Protein AF-0000000084696058 (afdb_homodimer)

Solvent-accessible surface area (backbone atoms only — not comparable to full-atom values): 18478 Å² total; per-residue (Å²): 128,66,86,46,70,68,47,50,51,52,54,47,60,76,49,64,51,68,33,53,29,44,41,96,59,44,64,81,73,74,45,84,58,55,33,28,66,48,71,85,41,72,88,39,84,66,53,71,58,41,62,74,41,86,64,47,34,31,19,27,34,34,48,46,50,40,50,51,42,37,53,48,54,49,50,53,54,49,43,46,44,39,70,41,30,94,79,21,70,45,50,60,79,38,74,69,35,45,51,50,50,55,51,46,43,46,34,52,50,51,51,51,51,50,49,50,26,36,88,70,81,47,79,25,27,38,44,33,88,85,49,58,62,79,35,41,48,94,74,51,46,57,6,49,82,62,68,55,51,65,57,69,58,49,40,49,52,31,51,50,27,42,52,53,53,53,57,73,46,99,128,66,87,44,69,68,48,50,49,52,53,48,61,76,49,63,52,69,32,53,30,43,42,97,58,43,63,81,73,72,45,84,56,54,33,29,66,47,71,85,41,72,88,40,83,66,53,71,59,42,63,75,42,85,65,47,34,33,18,27,35,35,48,49,50,39,50,50,41,38,53,49,53,48,50,53,52,49,42,45,44,38,71,44,17,94,82,24,69,46,53,57,81,38,72,68,34,46,51,50,49,55,52,46,42,46,34,53,51,50,50,51,51,52,48,50,26,37,88,70,82,48,78,26,24,38,43,30,90,86,47,56,61,79,35,40,50,94,71,50,46,55,5,50,81,62,67,56,51,65,57,69,58,47,40,50,52,30,51,50,27,43,50,53,53,54,57,72,47,101

Nearest PDB structures (foldseek):
  8glv-assembly1_5V  TM=2.513E-01  e=5.488E+00  Chlamydomonas reinhardtii

Structure (mmCIF, N/CA/C/O backbone):
data_AF-0000000084696058-model_v1
#
loop_
_entity.id
_entity.type
_entity.pdbx_description
1 polymer 'Tat pathway signal sequence protein'
#
loop_
_atom_site.group_PDB
_atom_site.id
_atom_site.type_symbol
_atom_site.label_atom_id
_atom_site.label_alt_id
_atom_site.label_comp_id
_atom_site.label_asym_id
_atom_site.label_entity_id
_atom_site.label_seq_id
_atom_site.pdbx_PDB_ins_code
_atom_site.Cartn_x
_atom_site.Cartn_y
_atom_site.Cartn_z
_atom_site.occupancy
_atom_site.B_iso_or_equiv
_atom_site.auth_seq_id
_atom_site.auth_comp_id
_atom_site.auth_asym_id
_atom_site.auth_atom_id
_atom_site.pdbx_PDB_model_num
ATOM 1 N N . MET A 1 1 ? 11.508 -1.9 13.234 1 77.69 1 MET A N 1
ATOM 2 C CA . MET A 1 1 ? 11.797 -1.131 12.031 1 77.69 1 MET A CA 1
ATOM 3 C C . MET A 1 1 ? 13.297 -1.104 11.75 1 77.69 1 MET A C 1
ATOM 5 O O . MET A 1 1 ? 14.109 -1.354 12.641 1 77.69 1 MET A O 1
ATOM 9 N N . GLY A 1 2 ? 13.562 -0.973 10.5 1 77.88 2 GLY A N 1
ATOM 10 C CA . GLY A 1 2 ? 14.969 -0.853 10.133 1 77.88 2 GLY A CA 1
ATOM 11 C C . GLY A 1 2 ? 15.516 -2.09 9.445 1 77.88 2 GLY A C 1
ATOM 12 O O . GLY A 1 2 ? 14.75 -2.957 9.016 1 77.88 2 GLY A O 1
ATOM 13 N N . PRO A 1 3 ? 16.906 -2.137 9.328 1 83 3 PRO A N 1
ATOM 14 C CA . PRO A 1 3 ? 17.531 -3.166 8.492 1 83 3 PRO A CA 1
ATOM 15 C C . PRO A 1 3 ? 18.031 -4.355 9.312 1 83 3 PRO A C 1
ATOM 17 O O . PRO A 1 3 ? 18.828 -5.156 8.82 1 83 3 PRO A O 1
ATOM 20 N N . SER A 1 4 ? 17.594 -4.492 10.578 1 87.75 4 SER A N 1
ATOM 21 C CA . SER A 1 4 ? 18.125 -5.551 11.422 1 87.75 4 SER A CA 1
ATOM 22 C C . SER A 1 4 ? 17.75 -6.93 10.883 1 87.75 4 SER A C 1
ATOM 24 O O . SER A 1 4 ? 16.797 -7.066 10.125 1 87.75 4 SER A O 1
ATOM 26 N N . HIS A 1 5 ? 18.547 -7.945 11.258 1 90.88 5 HIS A N 1
ATOM 27 C CA . HIS A 1 5 ? 18.297 -9.328 10.883 1 90.88 5 HIS A CA 1
ATOM 28 C C . HIS A 1 5 ? 16.922 -9.781 11.359 1 90.88 5 HIS A C 1
ATOM 30 O O . HIS A 1 5 ? 16.188 -10.445 10.625 1 90.88 5 HIS A O 1
ATOM 36 N N . GLU A 1 6 ? 16.641 -9.406 12.578 1 91.62 6 GLU A N 1
ATOM 37 C CA . GLU A 1 6 ? 15.344 -9.781 13.148 1 91.62 6 GLU A CA 1
ATOM 38 C C . GLU A 1 6 ? 14.195 -9.203 12.336 1 91.62 6 GLU A C 1
ATOM 40 O O . GLU A 1 6 ? 13.227 -9.906 12.031 1 91.62 6 GLU A O 1
ATOM 45 N N . VAL A 1 7 ? 14.289 -7.973 11.984 1 90.38 7 VAL A N 1
ATOM 46 C CA . VAL A 1 7 ? 13.25 -7.312 11.195 1 90.38 7 VAL A CA 1
ATOM 47 C C . VAL A 1 7 ? 13.141 -7.973 9.82 1 90.38 7 VAL A C 1
ATOM 49 O O . VAL A 1 7 ? 12.039 -8.25 9.344 1 90.38 7 VAL A O 1
ATOM 52 N N . ASN A 1 8 ? 14.234 -8.273 9.219 1 92.06 8 ASN A N 1
ATOM 53 C CA . ASN A 1 8 ? 14.25 -8.93 7.914 1 92.06 8 ASN A CA 1
ATOM 54 C C . ASN A 1 8 ? 13.602 -10.312 7.98 1 92.06 8 ASN A C 1
ATOM 56 O O . ASN A 1 8 ? 12.875 -10.711 7.062 1 92.06 8 ASN A O 1
ATOM 60 N N . LYS A 1 9 ? 13.945 -10.984 9.016 1 93 9 LYS A N 1
ATOM 61 C CA . LYS A 1 9 ? 13.344 -12.305 9.203 1 93 9 LYS A CA 1
ATOM 62 C C . LYS A 1 9 ? 11.828 -12.203 9.344 1 93 9 LYS A C 1
ATOM 64 O O . LYS A 1 9 ? 11.094 -13.016 8.781 1 93 9 LYS A O 1
ATOM 69 N N . ASN A 1 10 ? 11.383 -11.227 10.102 1 91.81 10 ASN A N 1
ATOM 70 C CA . ASN A 1 10 ? 9.953 -11.023 10.289 1 91.81 10 ASN A CA 1
ATOM 71 C C . ASN A 1 10 ? 9.258 -10.703 8.969 1 91.81 10 ASN A C 1
ATOM 73 O O . ASN A 1 10 ? 8.188 -11.242 8.672 1 91.81 10 ASN A O 1
ATOM 77 N N . TRP A 1 11 ? 9.812 -9.82 8.164 1 94.38 11 TRP A N 1
ATOM 78 C CA . TRP A 1 11 ? 9.258 -9.484 6.859 1 94.38 11 TRP A CA 1
ATOM 79 C C . TRP A 1 11 ? 9.242 -10.695 5.941 1 94.38 11 TRP A C 1
ATOM 81 O O . TRP A 1 11 ? 8.289 -10.891 5.176 1 94.38 11 TRP A O 1
ATOM 91 N N . ALA A 1 12 ? 10.312 -11.516 5.984 1 92.69 12 ALA A N 1
ATOM 92 C CA . ALA A 1 12 ? 10.367 -12.734 5.184 1 92.69 12 ALA A CA 1
ATOM 93 C C . ALA A 1 12 ? 9.234 -13.688 5.551 1 92.69 12 ALA A C 1
ATOM 95 O O . ALA A 1 12 ? 8.602 -14.281 4.672 1 92.69 12 ALA A O 1
ATOM 96 N N . LYS A 1 13 ? 9.023 -13.781 6.785 1 91.44 13 LYS A N 1
ATOM 97 C CA . LYS A 1 13 ? 7.941 -14.641 7.25 1 91.44 13 LYS A CA 1
ATOM 98 C C . LYS A 1 13 ? 6.586 -14.117 6.781 1 91.44 13 LYS A C 1
ATOM 100 O O . LYS A 1 13 ? 5.734 -14.898 6.336 1 91.44 13 LYS A O 1
ATOM 105 N N . LEU A 1 14 ? 6.328 -12.82 6.867 1 91.31 14 LEU A N 1
ATOM 106 C CA . LEU A 1 14 ? 5.062 -12.188 6.512 1 91.31 14 LEU A CA 1
ATOM 107 C C . LEU A 1 14 ? 4.777 -12.352 5.02 1 91.31 14 LEU A C 1
ATOM 109 O O . LEU A 1 14 ? 3.625 -12.266 4.594 1 91.31 14 LEU A O 1
ATOM 113 N N . THR A 1 15 ? 5.863 -12.531 4.242 1 93.31 15 THR A N 1
ATOM 114 C CA . THR A 1 15 ? 5.672 -12.586 2.797 1 93.31 15 THR A CA 1
ATOM 115 C C . THR A 1 15 ? 6.09 -13.945 2.242 1 93.31 15 THR A C 1
ATOM 117 O O . THR A 1 15 ? 6.504 -14.047 1.087 1 93.31 15 THR A O 1
ATOM 120 N N . GLU A 1 16 ? 6.078 -14.938 3.041 1 90.81 16 GLU A N 1
ATOM 121 C CA . GLU A 1 16 ? 6.57 -16.25 2.652 1 90.81 16 GLU A CA 1
ATOM 122 C C . GLU A 1 16 ? 5.625 -16.922 1.663 1 90.81 16 GLU A C 1
ATOM 124 O O . GLU A 1 16 ? 6.066 -17.672 0.781 1 90.81 16 GLU A O 1
ATOM 129 N N . ALA A 1 17 ? 4.328 -16.703 1.807 1 86.69 17 ALA A N 1
ATOM 130 C CA . ALA A 1 17 ? 3.355 -17.281 0.885 1 86.69 17 ALA A CA 1
ATOM 131 C C . ALA A 1 17 ? 3.344 -16.531 -0.444 1 86.69 17 ALA A C 1
ATOM 133 O O . ALA A 1 17 ? 3.652 -15.336 -0.493 1 86.69 17 ALA A O 1
ATOM 134 N N . SER A 1 18 ? 2.996 -17.312 -1.469 1 87.38 18 SER A N 1
ATOM 135 C CA . SER A 1 18 ? 2.797 -16.672 -2.764 1 87.38 18 SER A CA 1
ATOM 136 C C . SER A 1 18 ? 1.595 -15.727 -2.736 1 87.38 18 SER A C 1
ATOM 138 O O . SER A 1 18 ? 0.723 -15.852 -1.874 1 87.38 18 SER A O 1
ATOM 140 N N . ASP A 1 19 ? 1.641 -14.758 -3.611 1 88.31 19 ASP A N 1
ATOM 141 C CA . ASP A 1 19 ? 0.51 -13.836 -3.676 1 88.31 19 ASP A CA 1
ATOM 142 C C . ASP A 1 19 ? -0.568 -14.359 -4.625 1 88.31 19 ASP A C 1
ATOM 144 O O . ASP A 1 19 ? -1.561 -13.672 -4.879 1 88.31 19 ASP A O 1
ATOM 148 N N . SER A 1 20 ? -0.322 -15.594 -5.191 1 87.31 20 SER A N 1
ATOM 149 C CA . SER A 1 20 ? -1.316 -16.234 -6.047 1 87.31 20 SER A CA 1
ATOM 150 C C . SER A 1 20 ? -1.963 -17.422 -5.352 1 87.31 20 SER A C 1
ATOM 152 O O . SER A 1 20 ? -1.305 -18.141 -4.59 1 87.31 20 SER A O 1
ATOM 154 N N . ILE A 1 21 ? -3.234 -17.609 -5.676 1 87.69 21 ILE A N 1
ATOM 155 C CA . ILE A 1 21 ? -3.99 -18.688 -5.055 1 87.69 21 ILE A CA 1
ATOM 156 C C . ILE A 1 21 ? -4.766 -19.469 -6.121 1 87.69 21 ILE A C 1
ATOM 158 O O . ILE A 1 21 ? -5.289 -18.875 -7.066 1 87.69 21 ILE A O 1
ATOM 162 N N . TYR A 1 22 ? -4.824 -20.766 -5.977 1 90.5 22 TYR A N 1
ATOM 163 C CA . TYR A 1 22 ? -5.617 -21.641 -6.836 1 90.5 22 TYR A CA 1
ATOM 164 C C . TYR A 1 22 ? -7.051 -21.734 -6.332 1 90.5 22 TYR A C 1
ATOM 166 O O . TYR A 1 22 ? -7.285 -21.984 -5.148 1 90.5 22 TYR A O 1
ATOM 174 N N . LEU A 1 23 ? -7.961 -21.469 -7.152 1 89.81 23 LEU A N 1
ATOM 175 C CA . LEU A 1 23 ? -9.375 -21.641 -6.863 1 89.81 23 LEU A CA 1
ATOM 176 C C . LEU A 1 23 ? -9.984 -22.703 -7.785 1 89.81 23 LEU A C 1
ATOM 178 O O . LEU A 1 23 ? -10.188 -22.453 -8.977 1 89.81 23 LEU A O 1
ATOM 182 N N . PRO A 1 24 ? -10.281 -23.859 -7.199 1 89.25 24 PRO A N 1
ATOM 183 C CA . PRO A 1 24 ? -10.82 -24.922 -8.039 1 89.25 24 PRO A CA 1
ATOM 184 C C . PRO A 1 24 ? -12.164 -24.547 -8.672 1 89.25 24 PRO A C 1
ATOM 186 O O . PRO A 1 24 ? -12.477 -25 -9.773 1 89.25 24 PRO A O 1
ATOM 189 N N . ASP A 1 25 ? -12.938 -23.734 -7.969 1 88 25 ASP A N 1
ATOM 190 C CA . ASP A 1 25 ? -14.234 -23.281 -8.453 1 88 25 ASP A CA 1
ATOM 191 C C . ASP A 1 25 ? -14.391 -21.766 -8.258 1 88 25 ASP A C 1
ATOM 193 O O . ASP A 1 25 ? -15.039 -21.328 -7.309 1 88 25 ASP A O 1
ATOM 197 N N . PRO A 1 26 ? -13.852 -21.016 -9.25 1 86.88 26 PRO A N 1
ATOM 198 C CA . PRO A 1 26 ? -13.891 -19.547 -9.125 1 86.88 26 PRO A CA 1
ATOM 199 C C . PRO A 1 26 ? -15.312 -19 -9.07 1 86.88 26 PRO A C 1
ATOM 201 O O . PRO A 1 26 ? -15.531 -17.922 -8.516 1 86.88 26 PRO A O 1
ATOM 204 N N . SER A 1 27 ? -16.281 -19.656 -9.609 1 84.25 27 SER A N 1
ATOM 205 C CA . SER A 1 27 ? -17.656 -19.172 -9.625 1 84.25 27 SER A CA 1
ATOM 206 C C . SER A 1 27 ? -18.219 -19.031 -8.211 1 84.25 27 SER A C 1
ATOM 208 O O . SER A 1 27 ? -19.094 -18.219 -7.969 1 84.25 27 SER A O 1
ATOM 210 N N . ARG A 1 28 ? -17.656 -19.797 -7.316 1 81.06 28 ARG A N 1
ATOM 211 C CA . ARG A 1 28 ? -18.094 -19.719 -5.926 1 81.06 28 ARG A CA 1
ATOM 212 C C . ARG A 1 28 ? -17.766 -18.359 -5.332 1 81.06 28 ARG A C 1
ATOM 214 O O . ARG A 1 28 ? -18.344 -17.969 -4.312 1 81.06 28 ARG A O 1
ATOM 221 N N . TYR A 1 29 ? -16.859 -17.688 -5.922 1 79.5 29 TYR A N 1
ATOM 222 C CA . TYR A 1 29 ? -16.438 -16.375 -5.457 1 79.5 29 TYR A CA 1
ATOM 223 C C . TYR A 1 29 ? -16.906 -15.281 -6.422 1 79.5 29 TYR A C 1
ATOM 225 O O . TYR A 1 29 ? -16.375 -14.172 -6.41 1 79.5 29 TYR A O 1
ATOM 233 N N . ASP A 1 30 ? -17.75 -15.625 -7.387 1 80.81 30 ASP A N 1
ATOM 234 C CA . ASP A 1 30 ? -18.344 -14.711 -8.359 1 80.81 30 ASP A CA 1
ATOM 235 C C . ASP A 1 30 ? -17.281 -14.164 -9.312 1 80.81 30 ASP A C 1
ATOM 237 O O . ASP A 1 30 ? -17.344 -13 -9.711 1 80.81 30 ASP A O 1
ATOM 241 N N . LEU A 1 31 ? -16.234 -15.047 -9.484 1 81.69 31 LEU A N 1
ATOM 242 C CA . LEU A 1 31 ? -15.203 -14.688 -10.445 1 81.69 31 LEU A CA 1
ATOM 243 C C . LEU A 1 31 ? -15.539 -15.227 -11.836 1 81.69 31 LEU A C 1
ATOM 245 O O . LEU A 1 31 ? -15.602 -16.438 -12.039 1 81.69 31 LEU A O 1
ATOM 249 N N . ARG A 1 32 ? -15.875 -14.344 -12.789 1 81.5 32 ARG A N 1
ATOM 250 C CA . ARG A 1 32 ? -16.328 -14.727 -14.117 1 81.5 32 ARG A CA 1
ATOM 251 C C . ARG A 1 32 ? -15.203 -14.555 -15.141 1 81.5 32 ARG A C 1
ATOM 253 O O . ARG A 1 32 ? -15.188 -15.227 -16.172 1 81.5 32 ARG A O 1
ATOM 260 N N . ASP A 1 33 ? -14.234 -13.641 -14.734 1 80.5 33 ASP A N 1
ATOM 261 C CA . ASP A 1 33 ? -13.109 -13.422 -15.633 1 80.5 33 ASP A CA 1
ATOM 262 C C . ASP A 1 33 ? -12.008 -14.453 -15.414 1 80.5 33 ASP A C 1
ATOM 264 O O . ASP A 1 33 ? -11.922 -15.047 -14.336 1 80.5 33 ASP A O 1
ATOM 268 N N . PRO A 1 34 ? -11.273 -14.664 -16.422 1 80.31 34 PRO A N 1
ATOM 269 C CA . PRO A 1 34 ? -10.203 -15.664 -16.297 1 80.31 34 PRO A CA 1
ATOM 270 C C . PRO A 1 34 ? -9.164 -15.273 -15.242 1 80.31 34 PRO A C 1
ATOM 272 O O . PRO A 1 34 ? -8.891 -14.086 -15.055 1 80.31 34 PRO A O 1
ATOM 275 N N . GLY A 1 35 ? -8.742 -16.328 -14.586 1 86.19 35 GLY A N 1
ATOM 276 C CA . GLY A 1 35 ? -7.609 -16.109 -13.703 1 86.19 35 GLY A CA 1
ATOM 277 C C . GLY A 1 35 ? -6.293 -15.992 -14.445 1 86.19 35 GLY A C 1
ATOM 278 O O . GLY A 1 35 ? -6.273 -15.727 -15.648 1 86.19 35 GLY A O 1
ATOM 279 N N . ILE A 1 36 ? -5.285 -16.078 -13.703 1 83.44 36 ILE A N 1
ATOM 280 C CA . ILE A 1 36 ? -3.947 -16.016 -14.281 1 83.44 36 ILE A CA 1
ATOM 281 C C . ILE A 1 36 ? -3.367 -17.422 -14.422 1 83.44 36 ILE A C 1
ATOM 283 O O . ILE A 1 36 ? -3.855 -18.359 -13.789 1 83.44 36 ILE A O 1
ATOM 287 N N . HIS A 1 37 ? -2.389 -17.422 -15.297 1 84.38 37 HIS A N 1
ATOM 288 C CA . HIS A 1 37 ? -1.656 -18.672 -15.461 1 84.38 37 HIS A CA 1
ATOM 289 C C . HIS A 1 37 ? -0.902 -19.031 -14.188 1 84.38 37 HIS A C 1
ATOM 291 O O . HIS A 1 37 ? -0.384 -18.156 -13.492 1 84.38 37 HIS A O 1
ATOM 297 N N . ALA A 1 38 ? -0.893 -20.375 -13.906 1 84.56 38 ALA A N 1
ATOM 298 C CA . ALA A 1 38 ? -0.124 -20.828 -12.75 1 84.56 38 ALA A CA 1
ATOM 299 C C . ALA A 1 38 ? 1.264 -20.188 -12.734 1 84.56 38 ALA A C 1
ATOM 301 O O . ALA A 1 38 ? 2.045 -20.375 -13.672 1 84.56 38 ALA A O 1
ATOM 302 N N . PRO A 1 39 ? 1.557 -19.516 -11.602 1 80.31 39 PRO A N 1
ATOM 303 C CA . PRO A 1 39 ? 2.742 -18.656 -11.633 1 80.31 39 PRO A CA 1
ATOM 304 C C . PRO A 1 39 ? 4.047 -19.438 -11.617 1 80.31 39 PRO A C 1
ATOM 306 O O . PRO A 1 39 ? 5.086 -18.938 -12.055 1 80.31 39 PRO A O 1
ATOM 309 N N . PHE A 1 40 ? 3.977 -20.594 -11.172 1 80.12 40 PHE A N 1
ATOM 310 C CA . PHE A 1 40 ? 5.215 -21.359 -11.078 1 80.12 40 PHE A CA 1
ATOM 311 C C . PHE A 1 40 ? 5.586 -21.953 -12.43 1 80.12 40 PHE A C 1
ATOM 313 O O . PHE A 1 40 ? 6.633 -22.594 -12.562 1 80.12 40 PHE A O 1
ATOM 320 N N . PHE A 1 41 ? 4.801 -21.688 -13.422 1 80.69 41 PHE A N 1
ATOM 321 C CA . PHE A 1 41 ? 5.129 -22.156 -14.766 1 80.69 41 PHE A CA 1
ATOM 322 C C . PHE A 1 41 ? 5.457 -20.984 -15.68 1 80.69 41 PHE A C 1
ATOM 324 O O . PHE A 1 41 ? 5.355 -21.094 -16.906 1 80.69 41 PHE A O 1
ATOM 331 N N . ILE A 1 42 ? 5.832 -19.906 -15.102 1 72.94 42 ILE A N 1
ATOM 332 C CA . ILE A 1 42 ? 6.16 -18.719 -15.875 1 72.94 42 ILE A CA 1
ATOM 333 C C . ILE A 1 42 ? 7.488 -18.922 -16.594 1 72.94 42 ILE A C 1
ATOM 335 O O . ILE A 1 42 ? 7.625 -18.562 -17.766 1 72.94 42 ILE A O 1
ATOM 339 N N . PHE A 1 43 ? 8.398 -19.594 -15.953 1 73.19 43 PHE A N 1
ATOM 340 C CA . PHE A 1 43 ? 9.727 -19.719 -16.531 1 73.19 43 PHE A CA 1
ATOM 341 C C . PHE A 1 43 ? 9.945 -21.141 -17.047 1 73.19 43 PHE A C 1
ATOM 343 O O . PHE A 1 43 ? 10.891 -21.391 -17.797 1 73.19 43 PHE A O 1
ATOM 350 N N . ASN A 1 44 ? 9.125 -22.062 -16.625 1 81.94 44 ASN A N 1
ATOM 351 C CA . ASN A 1 44 ? 9.242 -23.453 -17.031 1 81.94 44 ASN A CA 1
ATOM 352 C C . ASN A 1 44 ? 7.934 -23.984 -17.609 1 81.94 44 ASN A C 1
ATOM 354 O O . ASN A 1 44 ? 6.859 -23.734 -17.062 1 81.94 44 ASN A O 1
ATOM 358 N N . GLU A 1 45 ? 8.141 -24.672 -18.688 1 86.75 45 GLU A N 1
ATOM 359 C CA . GLU A 1 45 ? 6.953 -25.297 -19.281 1 86.75 45 GLU A CA 1
ATOM 360 C C . GLU A 1 45 ? 6.273 -26.234 -18.297 1 86.75 45 GLU A C 1
ATOM 362 O O . GLU A 1 45 ? 6.938 -27.016 -17.625 1 86.75 45 GLU A O 1
ATOM 367 N N . PRO A 1 46 ? 4.988 -26.125 -18.219 1 88.25 46 PRO A N 1
ATOM 368 C CA . PRO A 1 46 ? 4.281 -27.062 -17.344 1 88.25 46 PRO A CA 1
ATOM 369 C C . PRO A 1 46 ? 4.406 -28.516 -17.828 1 88.25 46 PRO A C 1
ATOM 371 O O . PRO A 1 46 ? 4.566 -28.766 -19.016 1 88.25 46 PRO A O 1
ATOM 374 N N . PRO A 1 47 ? 4.402 -29.453 -16.875 1 89.5 47 PRO A N 1
ATOM 375 C CA . PRO A 1 47 ? 4.328 -30.859 -17.266 1 89.5 47 PRO A CA 1
ATOM 376 C C . PRO A 1 47 ? 3.096 -31.172 -18.109 1 89.5 47 PRO A C 1
ATOM 378 O O . PRO A 1 47 ? 2.066 -30.5 -17.969 1 89.5 47 PRO A O 1
ATOM 381 N N . PRO A 1 48 ? 3.309 -32.188 -18.984 1 91.06 48 PRO A N 1
ATOM 382 C CA . PRO A 1 48 ? 2.195 -32.531 -19.859 1 91.06 48 PRO A CA 1
ATOM 383 C C . PRO A 1 48 ? 0.901 -32.812 -19.094 1 91.06 48 PRO A C 1
ATOM 385 O O . PRO A 1 48 ? -0.178 -32.406 -19.547 1 91.06 48 PRO A O 1
ATOM 388 N N . ALA A 1 49 ? 0.981 -33.344 -17.969 1 91.5 49 ALA A N 1
ATOM 389 C CA . ALA A 1 49 ? -0.198 -33.688 -17.156 1 91.5 49 ALA A CA 1
ATOM 390 C C . ALA A 1 49 ? -0.914 -32.406 -16.719 1 91.5 49 ALA A C 1
ATOM 392 O O . ALA A 1 49 ? -2.146 -32.344 -16.672 1 91.5 49 ALA A O 1
ATOM 393 N N . ALA A 1 50 ? -0.183 -31.375 -16.391 1 89.62 50 ALA A N 1
ATOM 394 C CA . ALA A 1 50 ? -0.758 -30.109 -15.961 1 89.62 50 ALA A CA 1
ATOM 395 C C . ALA A 1 50 ? -1.353 -29.359 -17.141 1 89.62 50 ALA A C 1
ATOM 397 O O . ALA A 1 50 ? -2.426 -28.75 -17.031 1 89.62 50 ALA A O 1
ATOM 398 N N . LYS A 1 51 ? -0.658 -29.469 -18.203 1 88.81 51 LYS A N 1
ATOM 399 C CA . LYS A 1 51 ? -1.082 -28.766 -19.406 1 88.81 51 LYS A CA 1
ATOM 400 C C . LYS A 1 51 ? -2.4 -29.328 -19.938 1 88.81 51 LYS A C 1
ATOM 402 O O . LYS A 1 51 ? -3.189 -28.609 -20.547 1 88.81 51 LYS A O 1
ATOM 407 N N . ALA A 1 52 ? -2.574 -30.5 -19.688 1 89.94 52 ALA A N 1
ATOM 408 C CA . ALA A 1 52 ? -3.744 -31.188 -20.219 1 89.94 52 ALA A CA 1
ATOM 409 C C . ALA A 1 52 ? -5.008 -30.797 -19.453 1 89.94 52 ALA A C 1
ATOM 411 O O . ALA A 1 52 ? -6.125 -31.047 -19.938 1 89.94 52 ALA A O 1
ATOM 412 N N . LEU A 1 53 ? -4.754 -30.109 -18.359 1 87.88 53 LEU A N 1
ATOM 413 C CA . LEU A 1 53 ? -5.898 -29.766 -17.531 1 87.88 53 LEU A CA 1
ATOM 414 C C . LEU A 1 53 ? -6.328 -28.312 -17.797 1 87.88 53 LEU A C 1
ATOM 416 O O . LEU A 1 53 ? -5.496 -27.469 -18.094 1 87.88 53 LEU A O 1
ATOM 420 N N . ASP A 1 54 ? -7.59 -28 -17.625 1 85.88 54 ASP A N 1
ATOM 421 C CA . ASP A 1 54 ? -8.164 -26.672 -17.891 1 85.88 54 ASP A CA 1
ATOM 422 C C . ASP A 1 54 ? -7.984 -25.75 -16.703 1 85.88 54 ASP A C 1
ATOM 424 O O . ASP A 1 54 ? -8.203 -24.547 -16.797 1 85.88 54 ASP A O 1
ATOM 428 N N . ASN A 1 55 ? -7.445 -26.297 -15.594 1 89.12 55 ASN A N 1
ATOM 429 C CA . ASN A 1 55 ? -7.441 -25.531 -14.344 1 89.12 55 ASN A CA 1
ATOM 430 C C . ASN A 1 55 ? -6.121 -24.797 -14.141 1 89.12 55 ASN A C 1
ATOM 432 O O . ASN A 1 55 ? -5.906 -24.188 -13.094 1 89.12 55 ASN A O 1
ATOM 436 N N . ILE A 1 56 ? -5.195 -24.844 -15.195 1 89.06 56 ILE A N 1
ATOM 437 C CA . ILE A 1 56 ? -3.881 -24.219 -15.094 1 89.06 56 ILE A CA 1
ATOM 438 C C . ILE A 1 56 ? -4.039 -22.688 -15.031 1 89.06 56 ILE A C 1
ATOM 440 O O . ILE A 1 56 ? -3.131 -21.984 -14.578 1 89.06 56 ILE A O 1
ATOM 444 N N . ASN A 1 57 ? -5.234 -22.141 -15.406 1 86.88 57 ASN A N 1
ATOM 445 C CA . ASN A 1 57 ? -5.5 -20.703 -15.398 1 86.88 57 ASN A CA 1
ATOM 446 C C . ASN A 1 57 ? -6.41 -20.312 -14.242 1 86.88 57 ASN A C 1
ATOM 448 O O . ASN A 1 57 ? -6.883 -19.172 -14.18 1 86.88 57 ASN A O 1
ATOM 452 N N . ASN A 1 58 ? -6.617 -21.234 -13.266 1 89.88 58 ASN A N 1
ATOM 453 C CA . ASN A 1 58 ? -7.504 -20.969 -12.148 1 89.88 58 ASN A CA 1
ATOM 454 C C . ASN A 1 58 ? -6.746 -20.391 -10.953 1 89.88 58 ASN A C 1
ATOM 456 O O . ASN A 1 58 ? -7.027 -20.734 -9.805 1 89.88 58 ASN A O 1
ATOM 460 N N . PHE A 1 59 ? -5.758 -19.641 -11.32 1 88.69 59 PHE A N 1
ATOM 461 C CA . PHE A 1 59 ? -5.035 -18.906 -10.297 1 88.69 59 PHE A CA 1
ATOM 462 C C . PHE A 1 59 ? -5.469 -17.438 -10.266 1 88.69 59 PHE A C 1
ATOM 464 O O . PHE A 1 59 ? -5.793 -16.859 -11.312 1 88.69 59 PHE A O 1
ATOM 471 N N . PHE A 1 60 ? -5.465 -16.906 -9.094 1 86.69 60 PHE A N 1
ATOM 472 C CA . PHE A 1 60 ? -5.848 -15.523 -8.852 1 86.69 60 PHE A CA 1
ATOM 473 C C . PHE A 1 60 ? -4.883 -14.859 -7.875 1 86.69 60 PHE A C 1
ATOM 475 O O . PHE A 1 60 ? -4.285 -15.531 -7.031 1 86.69 60 PHE A O 1
ATOM 482 N N . VAL A 1 61 ? -4.766 -13.594 -8.062 1 87.69 61 VAL A N 1
ATOM 483 C CA . VAL A 1 61 ? -3.891 -12.844 -7.168 1 87.69 61 VAL A CA 1
ATOM 484 C C . VAL A 1 61 ? -4.676 -12.391 -5.941 1 87.69 61 VAL A C 1
ATOM 486 O O . VAL A 1 61 ? -5.793 -11.883 -6.062 1 87.69 61 VAL A O 1
ATOM 489 N N . LEU A 1 62 ? -4.145 -12.711 -4.801 1 86.25 62 LEU A N 1
ATOM 490 C CA . LEU A 1 62 ? -4.676 -12.125 -3.574 1 86.25 62 LEU A CA 1
ATOM 491 C C . LEU A 1 62 ? -4.078 -10.75 -3.326 1 86.25 62 LEU A C 1
ATOM 493 O O . LEU A 1 62 ? -2.883 -10.625 -3.055 1 86.25 62 LEU A O 1
ATOM 497 N N . ASN A 1 63 ? -4.91 -9.758 -3.299 1 86.31 63 ASN A N 1
ATOM 498 C CA . ASN A 1 63 ? -4.426 -8.375 -3.328 1 86.31 63 ASN A CA 1
ATOM 499 C C . ASN A 1 63 ? -3.588 -8.055 -2.096 1 86.31 63 ASN A C 1
ATOM 501 O O . ASN A 1 63 ? -2.547 -7.402 -2.203 1 86.31 63 ASN A O 1
ATOM 505 N N . ASN A 1 64 ? -3.953 -8.516 -0.897 1 86.88 64 ASN A N 1
ATOM 506 C CA . ASN A 1 64 ? -3.217 -8.172 0.314 1 86.88 64 ASN A CA 1
ATOM 507 C C . ASN A 1 64 ? -1.834 -8.82 0.333 1 86.88 64 ASN A C 1
ATOM 509 O O . ASN A 1 64 ? -0.855 -8.188 0.74 1 86.88 64 ASN A O 1
ATOM 513 N N . LEU A 1 65 ? -1.806 -10.062 -0.11 1 89.19 65 LEU A N 1
ATOM 514 C CA . LEU A 1 65 ? -0.509 -10.727 -0.191 1 89.19 65 LEU A CA 1
ATOM 515 C C . LEU A 1 65 ? 0.39 -10.039 -1.213 1 89.19 65 LEU A C 1
ATOM 517 O O . LEU A 1 65 ? 1.586 -9.859 -0.97 1 89.19 65 LEU A O 1
ATOM 521 N N . HIS A 1 66 ? -0.19 -9.672 -2.307 1 91.62 66 HIS A N 1
ATOM 522 C CA . HIS A 1 66 ? 0.568 -9.008 -3.359 1 91.62 66 HIS A CA 1
ATOM 523 C C . HIS A 1 66 ? 1.055 -7.633 -2.902 1 91.62 66 HIS A C 1
ATOM 525 O O . HIS A 1 66 ? 2.219 -7.281 -3.109 1 91.62 66 HIS A O 1
ATOM 531 N N . GLN A 1 67 ? 0.156 -6.883 -2.307 1 92.5 67 GLN A N 1
ATOM 532 C CA . GLN A 1 67 ? 0.53 -5.57 -1.794 1 92.5 67 GLN A CA 1
ATOM 533 C C . GLN A 1 67 ? 1.688 -5.672 -0.805 1 92.5 67 GLN A C 1
ATOM 535 O O . GLN A 1 67 ? 2.646 -4.902 -0.878 1 92.5 67 GLN A O 1
ATOM 540 N N . LEU A 1 68 ? 1.599 -6.602 0.114 1 94.25 68 LEU A N 1
ATOM 541 C CA . LEU A 1 68 ? 2.66 -6.75 1.104 1 94.25 68 LEU A CA 1
ATOM 542 C C . LEU A 1 68 ? 3.961 -7.199 0.443 1 94.25 68 LEU A C 1
ATOM 544 O O . LEU A 1 68 ? 5.047 -6.77 0.844 1 94.25 68 LEU A O 1
ATOM 548 N N . HIS A 1 69 ? 3.873 -8.078 -0.516 1 94.5 69 HIS A N 1
ATOM 549 C CA . HIS A 1 69 ? 5.035 -8.453 -1.315 1 94.5 69 HIS A CA 1
ATOM 550 C C . HIS A 1 69 ? 5.707 -7.219 -1.914 1 94.5 69 HIS A C 1
ATOM 552 O O . HIS A 1 69 ? 6.926 -7.059 -1.81 1 94.5 69 HIS A O 1
ATOM 558 N N . CYS A 1 70 ? 4.91 -6.383 -2.516 1 96.31 70 CYS A N 1
ATOM 559 C CA . CYS A 1 70 ? 5.449 -5.176 -3.131 1 96.31 70 CYS A CA 1
ATOM 560 C C . CYS A 1 70 ? 6.172 -4.316 -2.104 1 96.31 70 CYS A C 1
ATOM 562 O O . CYS A 1 70 ? 7.293 -3.867 -2.342 1 96.31 70 CYS A O 1
ATOM 564 N N . VAL A 1 71 ? 5.555 -4.059 -0.969 1 97.25 71 VAL A N 1
ATOM 565 C CA . VAL A 1 71 ? 6.148 -3.221 0.068 1 97.25 71 VAL A CA 1
ATOM 566 C C . VAL A 1 71 ? 7.465 -3.834 0.538 1 97.25 71 VAL A C 1
ATOM 568 O O . VAL A 1 71 ? 8.469 -3.127 0.693 1 97.25 71 VAL A O 1
ATOM 571 N N . ASN A 1 72 ? 7.484 -5.082 0.715 1 97.12 72 ASN A N 1
ATOM 572 C CA . ASN A 1 72 ? 8.695 -5.75 1.173 1 97.12 72 ASN A CA 1
ATOM 573 C C . ASN A 1 72 ? 9.812 -5.656 0.136 1 97.12 72 ASN A C 1
ATOM 575 O O . ASN A 1 72 ? 10.977 -5.449 0.487 1 97.12 72 ASN A O 1
ATOM 579 N N . MET A 1 73 ? 9.477 -5.84 -1.122 1 96.69 73 MET A N 1
ATOM 580 C CA . MET A 1 73 ? 10.492 -5.773 -2.168 1 96.69 73 MET A CA 1
ATOM 581 C C . MET A 1 73 ? 11.078 -4.367 -2.268 1 96.69 73 MET A C 1
ATOM 583 O O . MET A 1 73 ? 12.289 -4.207 -2.441 1 96.69 73 MET A O 1
ATOM 587 N N . ILE A 1 74 ? 10.242 -3.414 -2.133 1 96.88 74 ILE A N 1
ATOM 588 C CA . ILE A 1 74 ? 10.719 -2.035 -2.148 1 96.88 74 ILE A CA 1
ATOM 589 C C . ILE A 1 74 ? 11.625 -1.79 -0.944 1 96.88 74 ILE A C 1
ATOM 591 O O . ILE A 1 74 ? 12.719 -1.23 -1.083 1 96.88 74 ILE A O 1
ATOM 595 N N . ARG A 1 75 ? 11.156 -2.225 0.233 1 95.94 75 ARG A N 1
ATOM 596 C CA . ARG A 1 75 ? 11.93 -2.09 1.463 1 95.94 75 ARG A CA 1
ATOM 597 C C . ARG A 1 75 ? 13.297 -2.752 1.326 1 95.94 75 ARG A C 1
ATOM 599 O O . ARG A 1 75 ? 14.312 -2.166 1.697 1 95.94 75 ARG A O 1
ATOM 606 N N . LYS A 1 76 ? 13.32 -3.951 0.838 1 93.62 76 LYS A N 1
ATOM 607 C CA . LYS A 1 76 ? 14.57 -4.695 0.683 1 93.62 76 LYS A CA 1
ATOM 608 C C . LYS A 1 76 ? 15.547 -3.949 -0.223 1 93.62 76 LYS A C 1
ATOM 610 O O . LYS A 1 76 ? 16.719 -3.805 0.111 1 93.62 76 LYS A O 1
ATOM 615 N N . ARG A 1 77 ? 15.031 -3.518 -1.373 1 90.19 77 ARG A N 1
ATOM 616 C CA . ARG A 1 77 ? 15.906 -2.818 -2.307 1 90.19 77 ARG A CA 1
ATOM 617 C C . ARG A 1 77 ? 16.391 -1.499 -1.715 1 90.19 77 ARG A C 1
ATOM 619 O O . ARG A 1 77 ? 17.562 -1.142 -1.862 1 90.19 77 ARG A O 1
ATOM 626 N N . TYR A 1 78 ? 15.523 -0.778 -1.092 1 89.75 78 TYR A N 1
ATOM 627 C CA . TYR A 1 78 ? 15.906 0.46 -0.422 1 89.75 78 TYR A CA 1
ATOM 628 C C . TYR A 1 78 ? 17 0.209 0.602 1 89.75 78 TYR A C 1
ATOM 630 O O . TYR A 1 78 ? 18 0.936 0.643 1 89.75 78 TYR A O 1
ATOM 638 N N . ASN A 1 79 ? 16.812 -0.809 1.416 1 87.38 79 ASN A N 1
ATOM 639 C CA . ASN A 1 79 ? 17.797 -1.138 2.436 1 87.38 79 ASN A CA 1
ATOM 640 C C . ASN A 1 79 ? 19.156 -1.476 1.815 1 87.38 79 ASN A C 1
ATOM 642 O O . ASN A 1 79 ? 20.203 -1.109 2.355 1 87.38 79 ASN A O 1
ATOM 646 N N . MET A 1 80 ? 19.094 -2.168 0.712 1 85.19 80 MET A N 1
ATOM 647 C CA . MET A 1 80 ? 20.328 -2.49 0.006 1 85.19 80 MET A CA 1
ATOM 648 C C . MET A 1 80 ? 21.047 -1.222 -0.441 1 85.19 80 MET A C 1
ATOM 650 O O . MET A 1 80 ? 22.281 -1.15 -0.396 1 85.19 80 MET A O 1
ATOM 654 N N . LEU A 1 81 ? 20.297 -0.26 -0.843 1 82.75 81 LEU A N 1
ATOM 655 C CA . LEU A 1 81 ? 20.859 0.974 -1.375 1 82.75 81 LEU A CA 1
ATOM 656 C C . LEU A 1 81 ? 21.359 1.872 -0.249 1 82.75 81 LEU A C 1
ATOM 658 O O . LEU A 1 81 ? 22.359 2.588 -0.413 1 82.75 81 LEU A O 1
ATOM 662 N N . VAL A 1 82 ? 20.781 1.737 0.878 1 82.69 82 VAL A N 1
ATOM 663 C CA . VAL A 1 82 ? 21.031 2.695 1.95 1 82.69 82 VAL A CA 1
ATOM 664 C C . VAL A 1 82 ? 22.031 2.105 2.943 1 82.69 82 VAL A C 1
ATOM 666 O O . VAL A 1 82 ? 22.891 2.82 3.467 1 82.69 82 VAL A O 1
ATOM 669 N N . TYR A 1 83 ? 21.938 0.849 3.25 1 78.94 83 TYR A N 1
ATOM 670 C CA . TYR A 1 83 ? 22.703 0.288 4.363 1 78.94 83 TYR A CA 1
ATOM 671 C C . TYR A 1 83 ? 23.844 -0.589 3.857 1 78.94 83 TYR A C 1
ATOM 673 O O . TYR A 1 83 ? 24.734 -0.957 4.621 1 78.94 83 TYR A O 1
ATOM 681 N N . LYS A 1 84 ? 23.828 -1.111 2.764 1 69.44 84 LYS A N 1
ATOM 682 C CA . LYS A 1 84 ? 24.906 -1.952 2.273 1 69.44 84 LYS A CA 1
ATOM 683 C C . LYS A 1 84 ? 25.781 -1.195 1.273 1 69.44 84 LYS A C 1
ATOM 685 O O . LYS A 1 84 ? 25.625 -1.358 0.061 1 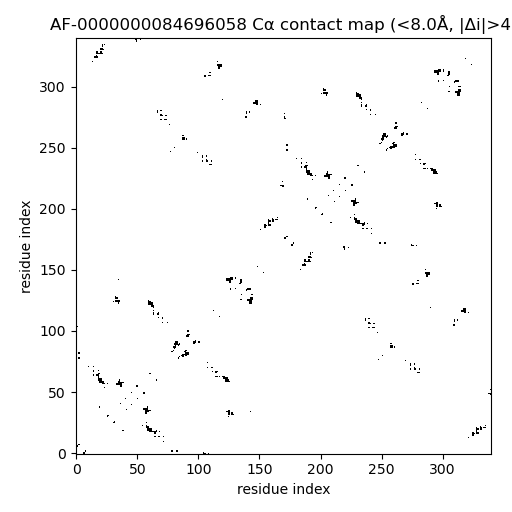69.44 84 LYS A O 1
ATOM 690 N N . PRO A 1 85 ? 26.656 -0.269 1.796 1 53.56 85 PRO A N 1
ATOM 691 C CA . PRO A 1 85 ? 27.5 0.624 0.995 1 53.56 85 PRO A CA 1
ATOM 692 C C . PRO A 1 85 ? 28.375 -0.129 -0.007 1 53.56 85 PRO A C 1
ATOM 694 O O . PRO A 1 85 ? 28.953 0.483 -0.905 1 53.56 85 PRO A O 1
ATOM 697 N N . GLU A 1 86 ? 28.859 -1.265 0.375 1 54.34 86 GLU A N 1
ATOM 698 C CA . GLU A 1 86 ? 29.797 -1.736 -0.633 1 54.34 86 GLU A CA 1
ATOM 699 C C . GLU A 1 86 ? 29.25 -1.516 -2.043 1 54.34 86 GLU A C 1
ATOM 701 O O . GLU A 1 86 ? 30.031 -1.391 -2.998 1 54.34 86 GLU A O 1
ATOM 706 N N . SER A 1 87 ? 28 -1.557 -2.072 1 49.19 87 SER A N 1
ATOM 707 C CA . SER A 1 87 ? 27.5 -1.357 -3.428 1 49.19 87 SER A CA 1
ATOM 708 C C . SER A 1 87 ? 27.125 0.101 -3.674 1 49.19 87 SER A C 1
ATOM 710 O O . SER A 1 87 ? 27.188 0.579 -4.809 1 49.19 87 SER A O 1
ATOM 712 N N . THR A 1 88 ? 26.453 0.713 -2.641 1 48.25 88 THR A N 1
ATOM 713 C CA . THR A 1 88 ? 26.031 2.1 -2.795 1 48.25 88 THR A CA 1
ATOM 714 C C . THR A 1 88 ? 26.609 2.971 -1.687 1 48.25 88 THR A C 1
ATOM 716 O O . THR A 1 88 ? 26.891 2.484 -0.589 1 48.25 88 THR A O 1
ATOM 719 N N . ASN A 1 89 ? 27.609 3.789 -1.885 1 48.38 89 ASN A N 1
ATOM 720 C CA . ASN A 1 89 ? 27.953 4.73 -0.825 1 48.38 89 ASN A CA 1
ATOM 721 C C . ASN A 1 89 ? 26.781 4.977 0.109 1 48.38 89 ASN A C 1
ATOM 723 O O . ASN A 1 89 ? 25.688 5.359 -0.339 1 48.38 89 ASN A O 1
ATOM 727 N N . PRO A 1 90 ? 26.984 4.266 1.265 1 50.19 90 PRO A N 1
ATOM 728 C CA . PRO A 1 90 ? 25.875 4.402 2.203 1 50.19 90 PRO A CA 1
ATOM 729 C C . PRO A 1 90 ? 25.344 5.836 2.299 1 50.19 90 PRO A C 1
ATOM 731 O O . PRO A 1 90 ? 26.141 6.777 2.404 1 50.19 90 PRO A O 1
ATOM 734 N N . LEU A 1 91 ? 24.344 6.172 1.709 1 55.81 91 LEU A N 1
ATOM 735 C CA . LEU A 1 91 ? 23.672 7.461 1.807 1 55.81 91 LEU A CA 1
ATOM 736 C C . LEU A 1 91 ? 23.516 7.887 3.264 1 55.81 91 LEU A C 1
ATOM 738 O O . LEU A 1 91 ? 23.172 9.031 3.549 1 55.81 91 LEU A O 1
ATOM 742 N N . ALA A 1 92 ? 23.891 6.922 4.344 1 55.47 92 ALA A N 1
ATOM 743 C CA . ALA A 1 92 ? 23.359 7.188 5.676 1 55.47 92 ALA A CA 1
ATOM 744 C C . ALA A 1 92 ? 24.094 8.352 6.34 1 55.47 92 ALA A C 1
ATOM 746 O O . ALA A 1 92 ? 23.688 8.82 7.406 1 55.47 92 ALA A O 1
ATOM 747 N N . ASP A 1 93 ? 24.906 9.023 5.516 1 63.44 93 ASP A N 1
ATOM 748 C CA . ASP A 1 93 ? 25.703 9.758 6.504 1 63.44 93 ASP A CA 1
ATOM 749 C C . ASP A 1 93 ? 25.344 11.242 6.504 1 63.44 93 ASP A C 1
ATOM 751 O O . ASP A 1 93 ? 26.109 12.07 6.992 1 63.44 93 ASP A O 1
ATOM 755 N N . THR A 1 94 ? 24.328 11.602 5.91 1 75.62 94 THR A N 1
ATOM 756 C CA . THR A 1 94 ? 23.984 13.016 6.02 1 75.62 94 THR A CA 1
ATOM 757 C C . THR A 1 94 ? 22.656 13.195 6.762 1 75.62 94 THR A C 1
ATOM 759 O O . THR A 1 94 ? 21.875 12.258 6.863 1 75.62 94 THR A O 1
ATOM 762 N N . PRO A 1 95 ? 22.516 14.359 7.43 1 80.12 95 PRO A N 1
ATOM 763 C CA . PRO A 1 95 ? 21.234 14.633 8.094 1 80.12 95 PRO A CA 1
ATOM 764 C C . PRO A 1 95 ? 20.031 14.422 7.168 1 80.12 95 PRO A C 1
ATOM 766 O O . PRO A 1 95 ? 18.984 13.93 7.613 1 80.12 95 PRO A O 1
ATOM 769 N N . ILE A 1 96 ? 20.203 14.766 5.934 1 79.5 96 ILE A N 1
ATOM 770 C CA . ILE A 1 96 ? 19.125 14.594 4.965 1 79.5 96 ILE A CA 1
ATOM 771 C C . ILE A 1 96 ? 18.828 13.109 4.777 1 79.5 96 ILE A C 1
ATOM 773 O O . ILE A 1 96 ? 17.672 12.703 4.723 1 79.5 96 ILE A O 1
ATOM 777 N N . ASP A 1 97 ? 19.859 12.328 4.785 1 80.75 97 ASP A N 1
ATOM 778 C CA . ASP A 1 97 ? 19.688 10.891 4.648 1 80.75 97 ASP A CA 1
ATOM 779 C C . ASP A 1 97 ? 19 10.305 5.883 1 80.75 97 ASP A C 1
ATOM 781 O O . ASP A 1 97 ? 18.156 9.414 5.77 1 80.75 97 ASP A O 1
ATOM 785 N N . ALA A 1 98 ? 19.422 10.859 6.969 1 83.62 98 ALA A N 1
ATOM 786 C CA . ALA A 1 98 ? 18.828 10.383 8.219 1 83.62 98 ALA A CA 1
ATOM 787 C C . ALA A 1 98 ? 17.328 10.672 8.25 1 83.62 98 ALA A C 1
ATOM 789 O O . ALA A 1 98 ? 16.547 9.844 8.711 1 83.62 98 ALA A O 1
ATOM 790 N N . ASP A 1 99 ? 16.969 11.82 7.77 1 86.56 99 ASP A N 1
ATOM 791 C CA . ASP A 1 99 ? 15.562 12.195 7.719 1 86.56 99 ASP A CA 1
ATOM 792 C C . ASP A 1 99 ? 14.781 11.266 6.793 1 86.56 99 ASP A C 1
ATOM 794 O O . ASP A 1 99 ? 13.688 10.82 7.133 1 86.56 99 ASP A O 1
ATOM 798 N N . TRP A 1 100 ? 15.391 10.969 5.672 1 88.5 100 TRP A N 1
ATOM 799 C CA . TRP A 1 100 ? 14.75 10.07 4.723 1 88.5 100 TRP A CA 1
ATOM 800 C C . TRP A 1 100 ? 14.602 8.672 5.316 1 88.5 100 TRP A C 1
ATOM 802 O O . TRP A 1 100 ? 13.547 8.039 5.176 1 88.5 100 TRP A O 1
ATOM 812 N N . ILE A 1 101 ? 15.602 8.242 5.961 1 87.25 101 ILE A N 1
ATOM 813 C CA . ILE A 1 101 ? 15.578 6.902 6.535 1 87.25 101 ILE A CA 1
ATOM 814 C C . ILE A 1 101 ? 14.461 6.801 7.57 1 87.25 101 ILE A C 1
ATOM 816 O O . ILE A 1 101 ? 13.648 5.875 7.527 1 87.25 101 ILE A O 1
ATOM 820 N N . THR A 1 102 ? 14.391 7.73 8.445 1 86.75 102 THR A N 1
ATOM 821 C CA . THR A 1 102 ? 13.359 7.73 9.477 1 86.75 102 THR A CA 1
ATOM 822 C C . THR A 1 102 ? 11.969 7.781 8.852 1 86.75 102 THR A C 1
ATOM 824 O O . THR A 1 102 ? 11.078 7.02 9.234 1 86.75 102 THR A O 1
ATOM 827 N N . HIS A 1 103 ? 11.82 8.664 7.906 1 90.19 103 HIS A N 1
ATOM 828 C CA . HIS A 1 103 ? 10.523 8.828 7.25 1 90.19 103 HIS A CA 1
ATOM 829 C C . HIS A 1 103 ? 10.094 7.535 6.559 1 90.19 103 HIS A C 1
ATOM 831 O O . HIS A 1 103 ? 8.969 7.062 6.762 1 90.19 103 HIS A O 1
ATOM 837 N N . LEU A 1 104 ? 11.008 6.941 5.832 1 93 104 LEU A N 1
ATOM 838 C CA . LEU A 1 104 ? 10.633 5.773 5.043 1 93 104 LEU A CA 1
ATOM 839 C C . LEU A 1 104 ? 10.438 4.555 5.941 1 93 104 LEU A C 1
ATOM 841 O O . LEU A 1 104 ? 9.594 3.697 5.652 1 93 104 LEU A O 1
ATOM 845 N N . GLU A 1 105 ? 11.156 4.48 6.984 1 89.19 105 GLU A N 1
ATOM 846 C CA . GLU A 1 105 ? 10.914 3.404 7.941 1 89.19 105 GLU A CA 1
ATOM 847 C C . GLU A 1 105 ? 9.492 3.479 8.5 1 89.19 105 GLU A C 1
ATOM 849 O O . GLU A 1 105 ? 8.82 2.455 8.641 1 89.19 105 GLU A O 1
ATOM 854 N N . HIS A 1 106 ? 9.023 4.684 8.781 1 89.44 106 HIS A N 1
ATOM 855 C CA . HIS A 1 106 ? 7.648 4.863 9.234 1 89.44 106 HIS A CA 1
ATOM 856 C C . HIS A 1 106 ? 6.656 4.508 8.133 1 89.44 106 HIS A C 1
ATOM 858 O O . HIS A 1 106 ? 5.598 3.936 8.406 1 89.44 106 HIS A O 1
ATOM 864 N N . CYS A 1 107 ? 7.027 4.895 6.934 1 93.81 107 CYS A N 1
ATOM 865 C CA . CYS A 1 107 ? 6.164 4.574 5.801 1 93.81 107 CYS A CA 1
ATOM 866 C C . CYS A 1 107 ? 6.012 3.066 5.641 1 93.81 107 CYS A C 1
ATOM 868 O O . CYS A 1 107 ? 4.898 2.564 5.465 1 93.81 107 CYS A O 1
ATOM 870 N N . PHE A 1 108 ? 7.105 2.309 5.668 1 94.25 108 PHE A N 1
ATOM 871 C CA . PHE A 1 108 ? 7.062 0.86 5.504 1 94.25 108 PHE A CA 1
ATOM 872 C C . PHE A 1 108 ? 6.207 0.218 6.59 1 94.25 108 PHE A C 1
ATOM 874 O O . PHE A 1 108 ? 5.391 -0.663 6.305 1 94.25 108 PHE A O 1
ATOM 881 N N . GLU A 1 109 ? 6.379 0.664 7.758 1 90.69 109 GLU A N 1
ATOM 882 C CA . GLU A 1 109 ? 5.621 0.098 8.867 1 90.69 109 GLU A CA 1
ATOM 883 C C . GLU A 1 109 ? 4.137 0.446 8.758 1 90.69 109 GLU A C 1
ATOM 885 O O . GLU A 1 109 ? 3.277 -0.396 9.023 1 90.69 109 GLU A O 1
ATOM 890 N N . TYR A 1 110 ? 3.828 1.625 8.445 1 89.5 110 TYR A N 1
ATOM 891 C CA . TYR A 1 110 ? 2.436 2.025 8.289 1 89.5 110 TYR A CA 1
ATOM 892 C C . TYR A 1 110 ? 1.753 1.208 7.195 1 89.5 110 TYR A C 1
ATOM 894 O O . TYR A 1 110 ? 0.628 0.736 7.379 1 89.5 110 TYR A O 1
ATOM 902 N N . LEU A 1 111 ? 2.436 1.062 6.031 1 92.31 111 LEU A N 1
ATOM 903 C CA . LEU A 1 111 ? 1.869 0.282 4.938 1 92.31 111 LEU A CA 1
ATOM 904 C C . LEU A 1 111 ? 1.688 -1.176 5.344 1 92.31 111 LEU A C 1
ATOM 906 O O . LEU A 1 111 ? 0.677 -1.798 5.012 1 92.31 111 LEU A O 1
ATOM 910 N N . ARG A 1 112 ? 2.688 -1.743 6.055 1 91.25 112 ARG A N 1
ATOM 911 C CA . ARG A 1 112 ? 2.564 -3.111 6.547 1 91.25 112 ARG A CA 1
ATOM 912 C C . ARG A 1 112 ? 1.309 -3.277 7.398 1 91.25 112 ARG A C 1
ATOM 914 O O . ARG A 1 112 ? 0.52 -4.199 7.176 1 91.25 112 ARG A O 1
ATOM 921 N N . LEU A 1 113 ? 1.129 -2.393 8.328 1 86.5 113 LEU A N 1
ATOM 922 C CA . LEU A 1 113 ? -0.013 -2.461 9.234 1 86.5 113 LEU A CA 1
ATOM 923 C C . LEU A 1 113 ? -1.319 -2.242 8.484 1 86.5 113 LEU A C 1
ATOM 925 O O . LEU A 1 113 ? -2.312 -2.928 8.734 1 86.5 113 LEU A O 1
ATOM 929 N N . SER A 1 114 ? -1.312 -1.3 7.551 1 86.44 114 SER A N 1
ATOM 930 C CA . SER A 1 114 ? -2.508 -1.02 6.762 1 86.44 114 SER A CA 1
ATOM 931 C C . SER A 1 114 ? -2.941 -2.242 5.961 1 86.44 114 SER A C 1
ATOM 933 O O . SER A 1 114 ? -4.137 -2.525 5.844 1 86.44 114 SER A O 1
ATOM 935 N N . ILE A 1 115 ? -1.988 -2.955 5.422 1 88.31 115 ILE A N 1
ATOM 936 C CA . ILE A 1 115 ? -2.273 -4.102 4.562 1 88.31 115 ILE A CA 1
ATOM 937 C C . ILE A 1 115 ? -2.709 -5.289 5.414 1 88.31 115 ILE A C 1
ATOM 939 O O . ILE A 1 115 ? -3.697 -5.957 5.102 1 88.31 115 ILE A O 1
ATOM 943 N N . THR A 1 116 ? -2.004 -5.559 6.48 1 85.56 116 THR A N 1
ATOM 944 C CA . THR A 1 116 ? -2.285 -6.734 7.293 1 85.56 116 THR A CA 1
ATOM 945 C C . THR A 1 116 ? -3.557 -6.535 8.109 1 85.56 116 THR A C 1
ATOM 947 O O . THR A 1 116 ? -4.199 -7.508 8.516 1 85.56 116 THR A O 1
ATOM 950 N N . CYS A 1 117 ? -3.891 -5.324 8.32 1 78.62 117 CYS A N 1
ATOM 951 C CA . CYS A 1 117 ? -5.102 -5.047 9.086 1 78.62 117 CYS A CA 1
ATOM 952 C C . CYS A 1 117 ? -6.211 -4.535 8.172 1 78.62 117 CYS A C 1
ATOM 954 O O . CYS A 1 117 ? -7.242 -4.051 8.656 1 78.62 117 CYS A O 1
ATOM 956 N N . GLY A 1 118 ? -5.969 -4.527 6.914 1 69 118 GLY A N 1
ATOM 957 C CA . GLY A 1 118 ? -7.023 -4.141 5.988 1 69 118 GLY A CA 1
ATOM 958 C C . GLY A 1 118 ? -8.125 -5.172 5.879 1 69 118 GLY A C 1
ATOM 959 O O . GLY A 1 118 ? -7.891 -6.367 6.078 1 69 118 GLY A O 1
ATOM 960 N N . ASP A 1 119 ? -9.289 -4.68 5.77 1 59.53 119 ASP A N 1
ATOM 961 C CA . ASP A 1 119 ? -10.43 -5.582 5.867 1 59.53 119 ASP A CA 1
ATOM 962 C C . ASP A 1 119 ? -10.938 -5.973 4.48 1 59.53 119 ASP A C 1
ATOM 964 O O . ASP A 1 119 ? -11.984 -6.609 4.355 1 59.53 119 ASP A O 1
ATOM 968 N N . TYR A 1 120 ? -10.148 -5.672 3.51 1 68.69 120 TYR A N 1
ATOM 969 C CA . TYR A 1 120 ? -10.672 -6.035 2.199 1 68.69 120 TYR A CA 1
ATOM 970 C C . TYR A 1 120 ? -9.742 -7.016 1.492 1 68.69 120 TYR A C 1
ATOM 972 O O . TYR A 1 120 ? -8.523 -6.824 1.473 1 68.69 120 TYR A O 1
ATOM 980 N N . MET A 1 121 ? -10.312 -8.234 1.186 1 73.69 121 MET A N 1
ATOM 981 C CA . MET A 1 121 ? -9.609 -9.25 0.4 1 73.69 121 MET A CA 1
ATOM 982 C C . MET A 1 121 ? -10.25 -9.414 -0.975 1 73.69 121 MET A C 1
ATOM 984 O O . MET A 1 121 ? -11.469 -9.578 -1.082 1 73.69 121 MET A O 1
ATOM 988 N N . VAL A 1 122 ? -9.508 -9.234 -1.952 1 77 122 VAL A N 1
ATOM 989 C CA . VAL A 1 122 ? -10.008 -9.328 -3.322 1 77 122 VAL A CA 1
ATOM 990 C C . VAL A 1 122 ? -9.164 -10.328 -4.105 1 77 122 VAL A C 1
ATOM 992 O O . VAL A 1 122 ? -7.938 -10.344 -3.994 1 77 122 VAL A O 1
ATOM 995 N N . PHE A 1 123 ? -9.867 -11.227 -4.809 1 82.5 123 PHE A N 1
ATOM 996 C CA . PHE A 1 123 ? -9.219 -12.07 -5.805 1 82.5 123 PHE A CA 1
ATOM 997 C C . PHE A 1 123 ? -9.109 -11.344 -7.141 1 82.5 123 PHE A C 1
ATOM 999 O O . PHE A 1 123 ? -10.125 -10.961 -7.727 1 82.5 123 PHE A O 1
ATOM 1006 N N . GLU A 1 124 ? -7.926 -11.148 -7.555 1 82.31 124 GLU A N 1
ATOM 1007 C CA . GLU A 1 124 ? -7.734 -10.414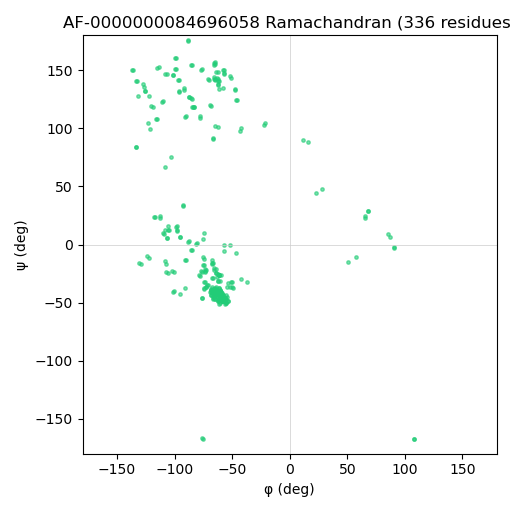 -8.797 1 82.31 124 GLU A CA 1
ATOM 1008 C C . GLU A 1 124 ? -7.562 -11.359 -9.984 1 82.31 124 GLU A C 1
ATOM 1010 O O . GLU A 1 124 ? -6.793 -12.32 -9.906 1 82.31 124 GLU A O 1
ATOM 1015 N N . THR A 1 125 ? -8.312 -11.008 -10.961 1 81.81 125 THR A N 1
ATOM 1016 C CA . THR A 1 125 ? -8.281 -11.781 -12.195 1 81.81 125 THR A CA 1
ATOM 1017 C C . THR A 1 125 ? -7.203 -11.258 -13.141 1 81.81 125 THR A C 1
ATOM 1019 O O . THR A 1 125 ? -6.477 -10.32 -12.805 1 81.81 125 THR A O 1
ATOM 1022 N N . ASP A 1 126 ? -7.145 -12.047 -14.211 1 78.31 126 ASP A N 1
ATOM 1023 C CA . ASP A 1 126 ? -6.242 -11.586 -15.266 1 78.31 126 ASP A CA 1
ATOM 1024 C C . ASP A 1 126 ? -6.883 -10.469 -16.078 1 78.31 126 ASP A C 1
ATOM 1026 O O . ASP A 1 126 ? -7.789 -10.719 -16.875 1 78.31 126 ASP A O 1
ATOM 1030 N N . SER A 1 127 ? -6.438 -9.219 -16 1 68.06 127 SER A N 1
ATOM 1031 C CA . SER A 1 127 ? -6.891 -8.023 -16.703 1 68.06 127 SER A CA 1
ATOM 1032 C C . SER A 1 127 ? -8.219 -8.273 -17.422 1 68.06 127 SER A C 1
ATOM 1034 O O . SER A 1 127 ? -8.234 -8.672 -18.594 1 68.06 127 SER A O 1
ATOM 1036 N N . PRO A 1 128 ? -9.305 -8.055 -16.797 1 64.5 128 PRO A N 1
ATOM 1037 C CA . PRO A 1 128 ? -10.602 -8.305 -17.422 1 64.5 128 PRO A CA 1
ATOM 1038 C C . PRO A 1 128 ? -10.789 -7.531 -18.734 1 64.5 128 PRO A C 1
ATOM 1040 O O . PRO A 1 128 ? -10.141 -6.504 -18.938 1 64.5 128 PRO A O 1
ATOM 1043 N N . PRO A 1 129 ? -11.508 -8.203 -19.578 1 63.34 129 PRO A N 1
ATOM 1044 C CA . PRO A 1 129 ? -11.828 -7.465 -20.797 1 63.34 129 PRO A CA 1
ATOM 1045 C C . PRO A 1 129 ? -12.344 -6.055 -20.516 1 63.34 129 PRO A C 1
ATOM 1047 O O . PRO A 1 129 ? -13.141 -5.859 -19.594 1 63.34 129 PRO A O 1
ATOM 1050 N N . GLY A 1 130 ? -11.758 -5.133 -21.297 1 64.88 130 GLY A N 1
ATOM 1051 C CA . GLY A 1 130 ? -12.211 -3.758 -21.156 1 64.88 130 GLY A CA 1
ATOM 1052 C C . GLY A 1 130 ? -11.414 -2.979 -20.125 1 64.88 130 GLY A C 1
ATOM 1053 O O . GLY A 1 130 ? -11.648 -1.787 -19.922 1 64.88 130 GLY A O 1
ATOM 1054 N N . SER A 1 131 ? -10.523 -3.732 -19.547 1 68.62 131 SER A N 1
ATOM 1055 C CA . SER A 1 131 ? -9.672 -3.027 -18.594 1 68.62 131 SER A CA 1
ATOM 1056 C C . SER A 1 131 ? -8.852 -1.944 -19.281 1 68.62 131 SER A C 1
ATOM 1058 O O . SER A 1 131 ? -8.43 -2.115 -20.422 1 68.62 131 SER A O 1
ATOM 1060 N N . PRO A 1 132 ? -8.812 -0.82 -18.562 1 67.88 132 PRO A N 1
ATOM 1061 C CA . PRO A 1 132 ? -7.934 0.207 -19.125 1 67.88 132 PRO A CA 1
ATOM 1062 C C . PRO A 1 132 ? -6.531 -0.318 -19.422 1 67.88 132 PRO A C 1
ATOM 1064 O O . PRO A 1 132 ? -6.051 -1.229 -18.734 1 67.88 132 PRO A O 1
ATOM 1067 N N . GLU A 1 133 ? -6.039 0.228 -20.484 1 71.44 133 GLU A N 1
ATOM 1068 C CA . GLU A 1 133 ? -4.715 -0.187 -20.938 1 71.44 133 GLU A CA 1
ATOM 1069 C C . GLU A 1 133 ? -3.697 -0.115 -19.797 1 71.44 133 GLU A C 1
ATOM 1071 O O . GLU A 1 133 ? -2.807 -0.962 -19.703 1 71.44 133 GLU A O 1
ATOM 1076 N N . GLU A 1 134 ? -3.926 0.822 -18.953 1 69.06 134 GLU A N 1
ATOM 1077 C CA . GLU A 1 134 ? -2.965 1.06 -17.891 1 69.06 134 GLU A CA 1
ATOM 1078 C C . GLU A 1 134 ? -2.926 -0.114 -16.906 1 69.06 134 GLU A C 1
ATOM 1080 O O . GLU A 1 134 ? -1.967 -0.264 -16.156 1 69.06 134 GLU A O 1
ATOM 1085 N N . TYR A 1 135 ? -3.908 -0.947 -17.016 1 68.62 135 TYR A N 1
ATOM 1086 C CA . TYR A 1 135 ? -3.98 -2.049 -16.062 1 68.62 135 TYR A CA 1
ATOM 1087 C C . TYR A 1 135 ? -3.248 -3.275 -16.594 1 68.62 135 TYR A C 1
ATOM 1089 O O . TYR A 1 135 ? -2.988 -4.223 -15.844 1 68.62 135 TYR A O 1
ATOM 1097 N N . TRP A 1 136 ? -2.936 -3.258 -17.828 1 68.94 136 TRP A N 1
ATOM 1098 C CA . TRP A 1 136 ? -2.307 -4.473 -18.344 1 68.94 136 TRP A CA 1
ATOM 1099 C C . TRP A 1 136 ? -1.046 -4.145 -19.125 1 68.94 136 TRP A C 1
ATOM 1101 O O . TRP A 1 136 ? -0.23 -5.027 -19.406 1 68.94 136 TRP A O 1
ATOM 1111 N N . LYS A 1 137 ? -1.092 -2.83 -19.406 1 68.06 137 LYS A N 1
ATOM 1112 C CA . LYS A 1 137 ? 0.065 -2.449 -20.219 1 68.06 137 LYS A CA 1
ATOM 1113 C C . LYS A 1 137 ? 1.362 -2.621 -19.438 1 68.06 137 LYS A C 1
ATOM 1115 O O . LYS A 1 137 ? 1.394 -2.398 -18.219 1 68.06 137 LYS A O 1
ATOM 1120 N N . ASP A 1 138 ? 2.348 -3.049 -20.078 1 64.12 138 ASP A N 1
ATOM 1121 C CA . ASP A 1 138 ? 3.711 -3.184 -19.578 1 64.12 138 ASP A CA 1
ATOM 1122 C C . ASP A 1 138 ? 3.787 -4.23 -18.469 1 64.12 138 ASP A C 1
ATOM 1124 O O . ASP A 1 138 ? 4.562 -4.086 -17.516 1 64.12 138 ASP A O 1
ATOM 1128 N N . GLY A 1 139 ? 2.811 -5.164 -18.5 1 63.03 139 GLY A N 1
ATOM 1129 C CA . GLY A 1 139 ? 2.883 -6.336 -17.641 1 63.03 139 GLY A CA 1
ATOM 1130 C C . GLY A 1 139 ? 2.293 -6.102 -16.266 1 63.03 139 GLY A C 1
ATOM 1131 O O . GLY A 1 139 ? 2.539 -6.879 -15.336 1 63.03 139 GLY A O 1
ATOM 1132 N N . LEU A 1 140 ? 1.65 -4.914 -16.016 1 63.66 140 LEU A N 1
ATOM 1133 C CA . LEU A 1 140 ? 1.072 -4.645 -14.703 1 63.66 140 LEU A CA 1
ATOM 1134 C C . LEU A 1 140 ? -0.048 -5.629 -14.391 1 63.66 140 LEU A C 1
ATOM 1136 O O . LEU A 1 140 ? -0.186 -6.078 -13.25 1 63.66 140 LEU A O 1
ATOM 1140 N N . SER A 1 141 ? -0.729 -6.168 -15.398 1 57.81 141 SER A N 1
ATOM 1141 C CA . SER A 1 141 ? -1.813 -7.141 -15.32 1 57.81 141 SER A CA 1
ATOM 1142 C C . SER A 1 141 ? -2.572 -7.02 -14 1 57.81 141 SER A C 1
ATOM 1144 O O . SER A 1 141 ? -2.748 -8.008 -13.289 1 57.81 141 SER A O 1
ATOM 1146 N N . TRP A 1 142 ? -2.949 -5.855 -13.602 1 58.28 142 TRP A N 1
ATOM 1147 C CA . TRP A 1 142 ? -3.66 -5.555 -12.367 1 58.28 142 TRP A CA 1
ATOM 1148 C C . TRP A 1 142 ? -4.969 -6.336 -12.289 1 58.28 142 TRP A C 1
ATOM 1150 O O . TRP A 1 142 ? -5.477 -6.602 -11.195 1 58.28 142 TRP A O 1
ATOM 1160 N N . GLY A 1 143 ? -5.395 -7.102 -13.383 1 53.38 143 GLY A N 1
ATOM 1161 C CA . GLY A 1 143 ? -6.32 -8.219 -13.461 1 53.38 143 GLY A CA 1
ATOM 1162 C C . GLY A 1 143 ? -7.703 -7.891 -12.938 1 53.38 143 GLY A C 1
ATOM 1163 O O . GLY A 1 143 ? -8.5 -8.789 -12.641 1 53.38 143 GLY A O 1
ATOM 1164 N N . VAL A 1 144 ? -8.062 -6.816 -12.266 1 55.75 144 VAL A N 1
ATOM 1165 C CA . VAL A 1 144 ? -9.414 -6.629 -11.758 1 55.75 144 VAL A CA 1
ATOM 1166 C C . VAL A 1 144 ? -9.922 -5.238 -12.133 1 55.75 144 VAL A C 1
ATOM 1168 O O . VAL A 1 144 ? -9.141 -4.297 -12.258 1 55.75 144 VAL A O 1
ATOM 1171 N N . VAL A 1 145 ? -11.094 -5.293 -12.734 1 54.47 145 VAL A N 1
ATOM 1172 C CA . VAL A 1 145 ? -11.797 -4.016 -12.82 1 54.47 145 VAL A CA 1
ATOM 1173 C C . VAL A 1 145 ? -12.156 -3.529 -11.422 1 54.47 145 VAL A C 1
ATOM 1175 O O . VAL A 1 145 ? -12.75 -4.27 -10.633 1 54.47 145 VAL A O 1
ATOM 1178 N N . HIS A 1 146 ? -11.453 -2.662 -10.961 1 60.66 146 HIS A N 1
ATOM 1179 C CA . HIS A 1 146 ? -11.773 -2.076 -9.664 1 60.66 146 HIS A CA 1
ATOM 1180 C C . HIS A 1 146 ? -12.648 -0.837 -9.812 1 60.66 146 HIS A C 1
ATOM 1182 O O . HIS A 1 146 ? -12.641 -0.195 -10.867 1 60.66 146 HIS A O 1
ATOM 1188 N N . SER A 1 147 ? -13.719 -0.758 -8.969 1 61.44 147 SER A N 1
ATOM 1189 C CA . SER A 1 147 ? -14.305 0.566 -8.773 1 61.44 147 SER A CA 1
ATOM 1190 C C . SER A 1 147 ? -13.359 1.478 -8 1 61.44 147 SER A C 1
ATOM 1192 O O . SER A 1 147 ? -12.797 1.074 -6.977 1 61.44 147 SER A O 1
ATOM 1194 N N . CYS A 1 148 ? -13.055 2.535 -8.758 1 69.75 148 CYS A N 1
ATOM 1195 C CA . CYS A 1 148 ? -12.086 3.443 -8.156 1 69.75 148 CYS A CA 1
ATOM 1196 C C . CYS A 1 148 ? -12.789 4.605 -7.465 1 69.75 148 CYS A C 1
ATOM 1198 O O . CYS A 1 148 ? -13.852 5.051 -7.914 1 69.75 148 CYS A O 1
ATOM 1200 N N . MET A 1 149 ? -12.281 4.977 -6.391 1 68.44 149 MET A N 1
ATOM 1201 C CA . MET A 1 149 ? -12.727 6.195 -5.715 1 68.44 149 MET A CA 1
ATOM 1202 C C . MET A 1 149 ? -12.5 7.418 -6.594 1 68.44 149 MET A C 1
ATOM 1204 O O . MET A 1 149 ? -11.547 7.457 -7.379 1 68.44 149 MET A O 1
ATOM 1208 N N . ASP A 1 150 ? -13.523 8.336 -6.516 1 76 150 ASP A N 1
ATOM 1209 C CA . ASP A 1 150 ? -13.25 9.648 -7.098 1 76 150 ASP A CA 1
ATOM 1210 C C . ASP A 1 150 ? -12.172 10.383 -6.309 1 76 150 ASP A C 1
ATOM 1212 O O . ASP A 1 150 ? -12.477 11.109 -5.359 1 76 150 ASP A O 1
ATOM 1216 N N . TRP A 1 151 ? -10.945 10.211 -6.727 1 85.44 151 TRP A N 1
ATOM 1217 C CA . TRP A 1 151 ? -9.789 10.672 -5.961 1 85.44 151 TRP A CA 1
ATOM 1218 C C . TRP A 1 151 ? -9.75 12.195 -5.898 1 85.44 151 TRP A C 1
ATOM 1220 O O . TRP A 1 151 ? -9.422 12.773 -4.859 1 85.44 151 TRP A O 1
ATOM 1230 N N . ASP A 1 152 ? -10 12.859 -7.047 1 82.19 152 ASP A N 1
ATOM 1231 C CA . ASP A 1 152 ? -10.039 14.312 -7.066 1 82.19 152 ASP A CA 1
ATOM 1232 C C . ASP A 1 152 ? -11.047 14.852 -6.055 1 82.19 152 ASP A C 1
ATOM 1234 O O . ASP A 1 152 ? -10.766 15.812 -5.336 1 82.19 152 ASP A O 1
ATOM 1238 N N . ARG A 1 153 ? -12.195 14.258 -6 1 82.44 153 ARG A N 1
ATOM 1239 C CA . ARG A 1 153 ? -13.234 14.688 -5.059 1 82.44 153 ARG A CA 1
ATOM 1240 C C . ARG A 1 153 ? -12.789 14.445 -3.617 1 82.44 153 ARG A C 1
ATOM 1242 O O . ARG A 1 153 ? -13.086 15.25 -2.73 1 82.44 153 ARG A O 1
ATOM 1249 N N . LEU A 1 154 ? -12.125 13.359 -3.436 1 85.06 154 LEU A N 1
ATOM 1250 C CA . LEU A 1 154 ? -11.602 13.07 -2.104 1 85.06 154 LEU A CA 1
ATOM 1251 C C . LEU A 1 154 ? -10.633 14.156 -1.651 1 85.06 154 LEU A C 1
ATOM 1253 O O . LEU A 1 154 ? -10.734 14.656 -0.528 1 85.06 154 LEU A O 1
ATOM 1257 N N . MET A 1 155 ? -9.688 14.453 -2.512 1 84.94 155 MET A N 1
ATOM 1258 C CA . MET A 1 155 ? -8.719 15.484 -2.16 1 84.94 155 MET A CA 1
ATOM 1259 C C . MET A 1 155 ? -9.406 16.828 -1.938 1 84.94 155 MET A C 1
ATOM 1261 O O . MET A 1 155 ? -9.062 17.562 -1.007 1 84.94 155 MET A O 1
ATOM 1265 N N . GLU A 1 156 ? -10.375 17.109 -2.811 1 85.12 156 GLU A N 1
ATOM 1266 C CA . GLU A 1 156 ? -11.141 18.344 -2.641 1 85.12 156 GLU A CA 1
ATOM 1267 C C . GLU A 1 156 ? -11.852 18.375 -1.291 1 85.12 156 GLU A C 1
ATOM 1269 O O . GLU A 1 156 ? -11.844 19.391 -0.601 1 85.12 156 GLU A O 1
ATOM 1274 N N . PHE A 1 157 ? -12.531 17.25 -0.956 1 84 157 PHE A N 1
ATOM 1275 C CA . PHE A 1 157 ? -13.195 17.141 0.335 1 84 157 PHE A CA 1
ATOM 1276 C C . PHE A 1 157 ? -12.219 17.375 1.476 1 84 157 PHE A C 1
ATOM 1278 O O . PHE A 1 157 ? -12.508 18.125 2.408 1 84 157 PHE A O 1
ATOM 1285 N N . GLN A 1 158 ? -11.086 16.766 1.392 1 84.81 158 GLN A N 1
ATOM 1286 C CA . GLN A 1 158 ? -10.047 16.953 2.398 1 84.81 158 GLN A CA 1
ATOM 1287 C C . GLN A 1 158 ? -9.641 18.422 2.52 1 84.81 158 GLN A C 1
ATOM 1289 O O . GLN A 1 158 ? -9.562 18.953 3.627 1 84.81 158 GLN A O 1
ATOM 1294 N N . GLU A 1 159 ? -9.398 19.078 1.456 1 86.19 159 GLU A N 1
ATOM 1295 C CA . GLU A 1 159 ? -8.969 20.484 1.444 1 86.19 159 GLU A CA 1
ATOM 1296 C C . GLU A 1 159 ? -10.07 21.391 1.982 1 86.19 159 GLU A C 1
ATOM 1298 O O . GLU A 1 159 ? -9.789 22.344 2.717 1 86.19 159 GLU A O 1
ATOM 1303 N N . GLU A 1 160 ? -11.25 21.125 1.58 1 85.31 160 GLU A N 1
ATOM 1304 C CA . GLU A 1 160 ? -12.391 21.891 2.064 1 85.31 160 GLU A CA 1
ATOM 1305 C C . GLU A 1 160 ? -12.516 21.797 3.582 1 85.31 160 GLU A C 1
ATOM 1307 O O . GLU A 1 160 ? -12.82 22.781 4.25 1 85.31 160 GLU A O 1
ATOM 1312 N N . GLN A 1 161 ? -12.328 20.672 4.07 1 84.81 161 GLN A N 1
ATOM 1313 C CA . GLN A 1 161 ? -12.445 20.484 5.512 1 84.81 161 GLN A CA 1
ATOM 1314 C C . GLN A 1 161 ? -11.328 21.203 6.258 1 84.81 161 GLN A C 1
ATOM 1316 O O . GLN A 1 161 ? -11.547 21.734 7.348 1 84.81 161 GLN A O 1
ATOM 1321 N N . VAL A 1 162 ? -10.195 21.203 5.707 1 83.81 162 VAL A N 1
ATOM 1322 C CA . VAL A 1 162 ? -9.094 21.938 6.328 1 83.81 162 VAL A CA 1
ATOM 1323 C C . VAL A 1 162 ? -9.359 23.438 6.277 1 83.81 162 VAL A C 1
ATOM 1325 O O . VAL A 1 162 ? -9.094 24.156 7.246 1 83.81 162 VAL A O 1
ATOM 1328 N N . ALA A 1 163 ? -9.859 23.859 5.137 1 86.31 163 ALA A N 1
ATOM 1329 C CA . ALA A 1 163 ? -10.25 25.266 5.035 1 86.31 163 ALA A CA 1
ATOM 1330 C C . ALA A 1 163 ? -11.312 25.609 6.074 1 86.31 163 ALA A C 1
ATOM 1332 O O . ALA A 1 163 ? -11.289 26.703 6.652 1 86.31 163 ALA A O 1
ATOM 1333 N N . LEU A 1 164 ? -12.266 24.734 6.246 1 84.5 164 LEU A N 1
ATOM 1334 C CA . LEU A 1 164 ? -13.281 24.922 7.27 1 84.5 164 LEU A CA 1
ATOM 1335 C C . LEU A 1 164 ? -12.648 25.109 8.641 1 84.5 164 LEU A C 1
ATOM 1337 O O . LEU A 1 164 ? -13.023 26.016 9.383 1 84.5 164 LEU A O 1
ATOM 1341 N N . TYR A 1 165 ? -11.703 24.297 9.031 1 86.38 165 TYR A N 1
ATOM 1342 C CA . TYR A 1 165 ? -11 24.438 10.305 1 86.38 165 TYR A CA 1
ATOM 1343 C C . TYR A 1 165 ? -10.375 25.828 10.43 1 86.38 165 TYR A C 1
ATOM 1345 O O . TYR A 1 165 ? -10.539 26.5 11.445 1 86.38 165 TYR A O 1
ATOM 1353 N N . ASN A 1 166 ? -9.664 26.188 9.391 1 87.12 166 ASN A N 1
ATOM 1354 C CA . ASN A 1 166 ? -8.945 27.453 9.43 1 87.12 166 ASN A CA 1
ATOM 1355 C C . ASN A 1 166 ? -9.906 28.625 9.594 1 87.12 166 ASN A C 1
ATOM 1357 O O . ASN A 1 166 ? -9.539 29.656 10.156 1 87.12 166 ASN A O 1
ATOM 1361 N N . SER A 1 167 ? -11.102 28.438 9.164 1 89.19 167 SER A N 1
ATOM 1362 C CA . SER A 1 167 ? -12.102 29.5 9.289 1 89.19 167 SER A CA 1
ATOM 1363 C C . SER A 1 167 ? -12.594 29.625 10.727 1 89.19 167 SER A C 1
ATOM 1365 O O . SER A 1 167 ? -13.211 30.625 11.094 1 89.19 167 SER A O 1
ATOM 1367 N N . THR A 1 168 ? -12.383 28.656 11.516 1 87.12 168 THR A N 1
ATOM 1368 C CA . THR A 1 168 ? -12.906 28.656 12.883 1 87.12 168 THR A CA 1
ATOM 1369 C C . THR A 1 168 ? -12.062 29.562 13.781 1 87.12 168 THR A C 1
ATOM 1371 O O . THR A 1 168 ? -12.508 29.953 14.867 1 87.12 168 THR A O 1
ATOM 1374 N N . TRP A 1 169 ? -10.867 29.812 13.438 1 82.25 169 TRP A N 1
ATOM 1375 C CA . TRP A 1 169 ? -10.008 30.578 14.328 1 82.25 169 TRP A CA 1
ATOM 1376 C C . TRP A 1 169 ? -9.445 31.797 13.617 1 82.25 169 TRP A C 1
ATOM 1378 O O . TRP A 1 169 ? -8.758 32.625 14.234 1 82.25 169 TRP A O 1
ATOM 1388 N N . SER A 1 170 ? -9.641 31.859 12.336 1 77.25 170 SER A N 1
ATOM 1389 C CA . SER A 1 170 ? -9.195 33.031 11.617 1 77.25 170 SER A CA 1
ATOM 1390 C C . SER A 1 170 ? -10.211 34.188 11.727 1 77.25 170 SER A C 1
ATOM 1392 O O . SER A 1 170 ? -11.398 33.938 11.906 1 77.25 170 SER A O 1
ATOM 1394 N N . MET B 1 1 ? 5.105 5.059 -15.898 1 78.62 1 MET B N 1
ATOM 1395 C CA . MET B 1 1 ? 6.027 4.551 -14.883 1 78.62 1 MET B CA 1
ATOM 1396 C C . MET B 1 1 ? 7.43 5.098 -15.102 1 78.62 1 MET B C 1
ATOM 1398 O O . MET B 1 1 ? 7.758 5.57 -16.188 1 78.62 1 MET B O 1
ATOM 1402 N N . GLY B 1 2 ? 8.125 5.164 -14.016 1 78.94 2 GLY B N 1
ATOM 1403 C CA . GLY B 1 2 ? 9.508 5.602 -14.125 1 78.94 2 GLY B CA 1
ATOM 1404 C C . GLY B 1 2 ? 9.734 6.996 -13.578 1 78.94 2 GLY B C 1
ATOM 1405 O O . GLY B 1 2 ? 8.875 7.547 -12.891 1 78.94 2 GLY B O 1
ATOM 1406 N N . PRO B 1 3 ? 10.969 7.562 -13.914 1 84.25 3 PRO B N 1
ATOM 1407 C CA . PRO B 1 3 ? 11.398 8.805 -13.26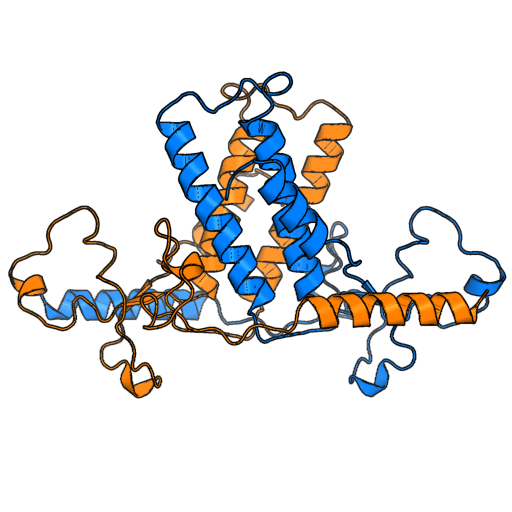6 1 84.25 3 PRO B CA 1
ATOM 1408 C C . PRO B 1 3 ? 11.117 10.039 -14.117 1 84.25 3 PRO B C 1
ATOM 1410 O O . PRO B 1 3 ? 11.672 11.109 -13.859 1 84.25 3 PRO B O 1
ATOM 1413 N N . SER B 1 4 ? 10.266 9.922 -15.148 1 88.62 4 SER B N 1
ATOM 1414 C CA . SER B 1 4 ? 10.062 11.047 -16.062 1 88.62 4 SER B CA 1
ATOM 1415 C C . SER B 1 4 ? 9.391 12.219 -15.344 1 88.62 4 SER B C 1
ATOM 1417 O O . SER B 1 4 ? 8.758 12.039 -14.297 1 88.62 4 SER B O 1
ATOM 1419 N N . HIS B 1 5 ? 9.586 13.43 -15.891 1 91.69 5 HIS B N 1
ATOM 1420 C CA . HIS B 1 5 ? 8.961 14.641 -15.352 1 91.69 5 HIS B CA 1
ATOM 1421 C C . HIS B 1 5 ? 7.441 14.508 -15.328 1 91.69 5 HIS B C 1
ATOM 1423 O O . HIS B 1 5 ? 6.797 14.898 -14.352 1 91.69 5 HIS B O 1
ATOM 1429 N N . GLU B 1 6 ? 6.938 13.984 -16.406 1 92.25 6 GLU B N 1
ATOM 1430 C CA . GLU B 1 6 ? 5.492 13.812 -16.5 1 92.25 6 GLU B CA 1
ATOM 1431 C C . GLU B 1 6 ? 4.973 12.891 -15.398 1 92.25 6 GLU B C 1
ATOM 1433 O O . GLU B 1 6 ? 3.969 13.203 -14.75 1 92.25 6 GLU B O 1
ATOM 1438 N N . VAL B 1 7 ? 5.621 11.812 -15.172 1 90.88 7 VAL B N 1
ATOM 1439 C CA . VAL B 1 7 ? 5.223 10.867 -14.133 1 90.88 7 VAL B CA 1
ATOM 1440 C C . VAL B 1 7 ? 5.328 11.531 -12.766 1 90.88 7 VAL B C 1
ATOM 1442 O O . VAL B 1 7 ? 4.418 11.406 -11.938 1 90.88 7 VAL B O 1
ATOM 1445 N N . ASN B 1 8 ? 6.363 12.266 -12.531 1 92.69 8 ASN B N 1
ATOM 1446 C CA . ASN B 1 8 ? 6.547 12.961 -11.266 1 92.69 8 ASN B CA 1
ATOM 1447 C C . ASN B 1 8 ? 5.449 13.992 -11.031 1 92.69 8 ASN B C 1
ATOM 1449 O O . ASN B 1 8 ? 4.965 14.148 -9.906 1 92.69 8 ASN B O 1
ATOM 1453 N N . LYS B 1 9 ? 5.156 14.68 -12.07 1 93.5 9 LYS B N 1
ATOM 1454 C CA . LYS B 1 9 ? 4.082 15.656 -11.969 1 93.5 9 LYS B CA 1
ATOM 1455 C C . LYS B 1 9 ? 2.756 14.984 -11.617 1 93.5 9 LYS B C 1
ATOM 1457 O O . LYS B 1 9 ? 1.991 15.5 -10.805 1 93.5 9 LYS B O 1
ATOM 1462 N N . ASN B 1 10 ? 2.49 13.867 -12.25 1 92.25 10 ASN B N 1
ATOM 1463 C CA . ASN B 1 10 ? 1.261 13.133 -11.977 1 92.25 10 ASN B CA 1
ATOM 1464 C C . ASN B 1 10 ? 1.205 12.656 -10.523 1 92.25 10 ASN B C 1
ATOM 1466 O O . ASN B 1 10 ? 0.171 12.781 -9.867 1 92.25 10 ASN B O 1
ATOM 1470 N N . TRP B 1 11 ? 2.281 12.109 -10.016 1 94.69 11 TRP B N 1
ATOM 1471 C CA . TRP B 1 11 ? 2.344 11.664 -8.625 1 94.69 11 TRP B CA 1
ATOM 1472 C C . TRP B 1 11 ? 2.176 12.844 -7.672 1 94.69 11 TRP B C 1
ATOM 1474 O O . TRP B 1 11 ? 1.526 12.719 -6.633 1 94.69 11 TRP B O 1
ATOM 1484 N N . ALA B 1 12 ? 2.793 14 -8 1 93.12 12 ALA B N 1
ATOM 1485 C CA . ALA B 1 12 ? 2.645 15.203 -7.188 1 93.12 12 ALA B CA 1
ATOM 1486 C C . ALA B 1 12 ? 1.184 15.633 -7.102 1 93.12 12 ALA B C 1
ATOM 1488 O O . ALA B 1 12 ? 0.698 15.992 -6.023 1 93.12 12 ALA B O 1
ATOM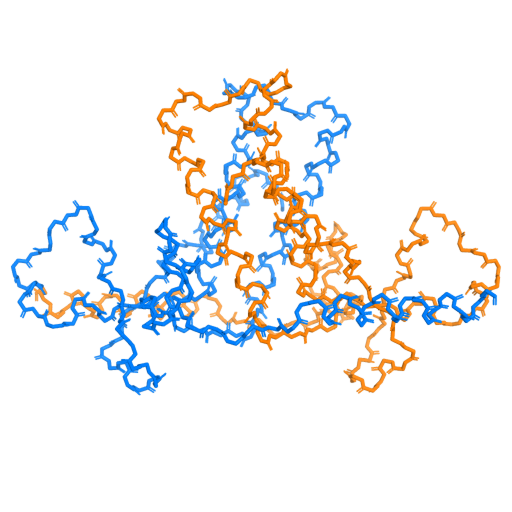 1489 N N . LYS B 1 13 ? 0.55 15.562 -8.195 1 91.69 13 LYS B N 1
ATOM 1490 C CA . LYS B 1 13 ? -0.864 15.922 -8.219 1 91.69 13 LYS B CA 1
ATOM 1491 C C . LYS B 1 13 ? -1.695 14.961 -7.375 1 91.69 13 LYS B C 1
ATOM 1493 O O . LYS B 1 13 ? -2.582 15.391 -6.629 1 91.69 13 LYS B O 1
ATOM 1498 N N . LEU B 1 14 ? -1.454 13.656 -7.457 1 91.75 14 LEU B N 1
ATOM 1499 C CA . LEU B 1 14 ? -2.197 12.617 -6.75 1 91.75 14 LEU B CA 1
ATOM 1500 C C . LEU B 1 14 ? -2.02 12.758 -5.242 1 91.75 14 LEU B C 1
ATOM 1502 O O . LEU B 1 14 ? -2.85 12.273 -4.469 1 91.75 14 LEU B O 1
ATOM 1506 N N . THR B 1 15 ? -0.9 13.383 -4.855 1 93.62 15 THR B N 1
ATOM 1507 C CA . THR B 1 15 ? -0.61 13.453 -3.426 1 93.62 15 THR B CA 1
ATOM 1508 C C . THR B 1 15 ? -0.572 14.898 -2.947 1 93.62 15 THR B C 1
ATOM 1510 O O . THR B 1 15 ? 0.13 15.227 -1.986 1 93.62 15 THR B O 1
ATOM 1513 N N . GLU B 1 16 ? -1.203 15.766 -3.619 1 91.25 16 GLU B N 1
ATOM 1514 C CA . GLU B 1 16 ? -1.14 17.188 -3.32 1 91.25 16 GLU B CA 1
ATOM 1515 C C . GLU B 1 16 ? -1.888 17.516 -2.031 1 91.25 16 GLU B C 1
ATOM 1517 O O . GLU B 1 16 ? -1.489 18.422 -1.289 1 91.25 16 GLU B O 1
ATOM 1522 N N . ALA B 1 17 ? -2.984 16.812 -1.766 1 87.31 17 ALA B N 1
ATOM 1523 C CA . ALA B 1 17 ? -3.746 17.047 -0.542 1 87.31 17 ALA B CA 1
ATOM 1524 C C . ALA B 1 17 ? -3.051 16.422 0.665 1 87.31 17 ALA B C 1
ATOM 1526 O O . ALA B 1 17 ? -2.344 15.422 0.533 1 87.31 17 ALA B O 1
ATOM 1527 N N . SER B 1 18 ? -3.291 17.094 1.79 1 87.75 18 SER B N 1
ATOM 1528 C CA . SER B 1 18 ? -2.811 16.5 3.035 1 87.75 18 SER B CA 1
ATOM 1529 C C . SER B 1 18 ? -3.527 15.188 3.334 1 87.75 18 SER B C 1
ATOM 1531 O O . SER B 1 18 ? -4.609 14.93 2.807 1 87.75 18 SER B O 1
ATOM 1533 N N . ASP B 1 19 ? -2.857 14.359 4.086 1 88.25 19 ASP B N 1
ATOM 1534 C CA . ASP B 1 19 ? -3.488 13.094 4.445 1 88.25 19 ASP B CA 1
ATOM 1535 C C . ASP B 1 19 ? -4.309 13.227 5.723 1 88.25 19 ASP B C 1
ATOM 1537 O O . ASP B 1 19 ? -4.844 12.242 6.234 1 88.25 19 ASP B O 1
ATOM 1541 N N . SER B 1 20 ? -4.348 14.492 6.27 1 87.19 20 SER B N 1
ATOM 1542 C CA . SER B 1 20 ? -5.176 14.766 7.441 1 87.19 20 SER B CA 1
ATOM 1543 C C . SER B 1 20 ? -6.406 15.586 7.066 1 87.19 20 SER B C 1
ATOM 1545 O O . SER B 1 20 ? -6.348 16.438 6.176 1 87.19 20 SER B O 1
ATOM 1547 N N . ILE B 1 21 ? -7.484 15.305 7.797 1 87.75 21 ILE B N 1
ATOM 1548 C CA . ILE B 1 21 ? -8.742 15.984 7.523 1 87.75 21 ILE B CA 1
ATOM 1549 C C . ILE B 1 21 ? -9.367 16.469 8.828 1 87.75 21 ILE B C 1
ATOM 1551 O O . ILE B 1 21 ? -9.297 15.781 9.852 1 87.75 21 ILE B O 1
ATOM 1555 N N . TYR B 1 22 ? -9.945 17.641 8.812 1 90.38 22 TYR B N 1
ATOM 1556 C CA . TYR B 1 22 ? -10.688 18.203 9.93 1 90.38 22 TYR B CA 1
ATOM 1557 C C . TYR B 1 22 ? -12.141 17.719 9.922 1 90.38 22 TYR B C 1
ATOM 1559 O O . TYR B 1 22 ? -12.812 17.797 8.898 1 90.38 22 TYR B O 1
ATOM 1567 N N . LEU B 1 23 ? -12.555 17.172 10.969 1 89.75 23 LEU B N 1
ATOM 1568 C CA . LEU B 1 23 ? -13.953 16.781 11.164 1 89.75 23 LEU B CA 1
ATOM 1569 C C . LEU B 1 23 ? -14.586 17.594 12.297 1 89.75 23 LEU B C 1
ATOM 1571 O O . LEU B 1 23 ? -14.289 17.359 13.477 1 89.75 23 LEU B O 1
ATOM 1575 N N . PRO B 1 24 ? -15.453 18.5 11.914 1 89.38 24 PRO B N 1
ATOM 1576 C CA . PRO B 1 24 ? -16.062 19.344 12.953 1 89.38 24 PRO B CA 1
ATOM 1577 C C . PRO B 1 24 ? -16.891 18.531 13.953 1 89.38 24 PRO B C 1
ATOM 1579 O O . PRO B 1 24 ? -16.969 18.906 15.125 1 89.38 24 PRO B O 1
ATOM 1582 N N . ASP B 1 25 ? -17.484 17.453 13.492 1 87.94 25 ASP B N 1
ATOM 1583 C CA . ASP B 1 25 ? -18.281 16.562 14.344 1 87.94 25 ASP B CA 1
ATOM 1584 C C . ASP B 1 25 ? -17.922 15.102 14.109 1 87.94 25 ASP B C 1
ATOM 1586 O O . ASP B 1 25 ? -18.625 14.391 13.391 1 87.94 25 ASP B O 1
ATOM 1590 N N . PRO B 1 26 ? -16.844 14.672 14.812 1 86.62 26 PRO B N 1
ATOM 1591 C CA . PRO B 1 26 ? -16.375 13.297 14.602 1 86.62 26 PRO B CA 1
ATOM 1592 C C . PRO B 1 26 ? -17.422 12.25 14.969 1 86.62 26 PRO B C 1
ATOM 1594 O O . PRO B 1 26 ? -17.391 11.133 14.453 1 86.62 26 PRO B O 1
ATOM 1597 N N . SER B 1 27 ? -18.328 12.531 15.836 1 83.94 27 SER B N 1
ATOM 1598 C CA . SER B 1 27 ? -19.344 11.57 16.266 1 83.94 27 SER B CA 1
ATOM 1599 C C . SER B 1 27 ? -20.219 11.133 15.094 1 83.94 27 SER B C 1
ATOM 1601 O O . SER B 1 27 ? -20.766 10.023 15.094 1 83.94 27 SER B O 1
ATOM 1603 N N . ARG B 1 28 ? -20.312 11.984 14.117 1 81.44 28 ARG B N 1
ATOM 1604 C CA . ARG B 1 28 ? -21.094 11.656 12.93 1 81.44 28 ARG B CA 1
ATOM 1605 C C . ARG B 1 28 ? -20.5 10.477 12.18 1 81.44 28 ARG B C 1
ATOM 1607 O O . ARG B 1 28 ? -21.172 9.844 11.367 1 81.44 28 ARG B O 1
ATOM 1614 N N . TYR B 1 29 ? -19.266 10.242 12.414 1 79.12 29 TYR B N 1
ATOM 1615 C CA . TYR B 1 29 ? -18.562 9.148 11.766 1 79.12 29 TYR B CA 1
ATOM 1616 C C . TYR B 1 29 ? -18.234 8.031 12.75 1 79.12 29 TYR B C 1
ATOM 1618 O O . TYR B 1 29 ? -17.359 7.199 12.5 1 79.12 29 TYR B O 1
ATOM 1626 N N . ASP B 1 30 ? -18.797 8.102 13.961 1 80.75 30 ASP B N 1
ATOM 1627 C CA . ASP B 1 30 ? -18.656 7.094 15.008 1 80.75 30 ASP B CA 1
ATOM 1628 C C . ASP B 1 30 ? -17.219 7.047 15.531 1 80.75 30 ASP B C 1
ATOM 1630 O O . ASP B 1 30 ? -16.703 5.973 15.844 1 80.75 30 ASP B O 1
ATOM 1634 N N . LEU B 1 31 ? -16.609 8.266 15.422 1 81.38 31 LEU B N 1
ATOM 1635 C CA . LEU B 1 31 ? -15.258 8.375 15.969 1 81.38 31 LEU B CA 1
ATOM 1636 C C . LEU B 1 31 ? -15.305 8.82 17.438 1 81.38 31 LEU B C 1
ATOM 1638 O O . LEU B 1 31 ? -15.758 9.93 17.734 1 81.38 31 LEU B O 1
ATOM 1642 N N . ARG B 1 32 ? -14.969 7.918 18.375 1 81.31 32 ARG B N 1
ATOM 1643 C CA . ARG B 1 32 ? -15.062 8.172 19.797 1 81.31 32 ARG B CA 1
ATOM 1644 C C . ARG B 1 32 ? -13.703 8.508 20.391 1 81.31 32 ARG B C 1
ATOM 1646 O O . ARG B 1 32 ? -13.609 9.211 21.406 1 81.31 32 ARG B O 1
ATOM 1653 N N . ASP B 1 33 ? -12.641 8.023 19.656 1 79.81 33 ASP B N 1
ATOM 1654 C CA . ASP B 1 33 ? -11.289 8.312 20.125 1 79.81 33 ASP B CA 1
ATOM 1655 C C . ASP B 1 33 ? -10.805 9.672 19.625 1 79.81 33 ASP B C 1
ATOM 1657 O O . ASP B 1 33 ? -11.297 10.18 18.609 1 79.81 33 ASP B O 1
ATOM 1661 N N . PRO B 1 34 ? -9.906 10.219 20.359 1 80.19 34 PRO B N 1
ATOM 1662 C CA . PRO B 1 34 ? -9.398 11.531 19.953 1 80.19 34 PRO B CA 1
ATOM 1663 C C . PRO B 1 34 ? -8.68 11.492 18.609 1 80.19 34 PRO B C 1
ATOM 1665 O O . PRO B 1 34 ? -8.062 10.484 18.266 1 80.19 34 PRO B O 1
ATOM 1668 N N . GLY B 1 35 ? -8.93 12.602 17.906 1 85.75 35 GLY B N 1
ATOM 1669 C CA . GLY B 1 35 ? -8.148 12.773 16.703 1 85.75 35 GLY B CA 1
ATOM 1670 C C . GLY B 1 35 ? -6.715 13.195 16.969 1 85.75 35 GLY B C 1
ATOM 1671 O O . GLY B 1 35 ? -6.219 13.039 18.094 1 85.75 35 GLY B O 1
ATOM 1672 N N . ILE B 1 36 ? -6.105 13.586 15.953 1 82.94 36 ILE B N 1
ATOM 1673 C CA . ILE B 1 36 ? -4.73 14.062 16.062 1 82.94 36 ILE B CA 1
ATOM 1674 C C . ILE B 1 36 ? -4.715 15.586 16.109 1 82.94 36 ILE B C 1
ATOM 1676 O O . ILE B 1 36 ? -5.699 16.234 15.734 1 82.94 36 ILE B O 1
ATOM 1680 N N . HIS B 1 37 ? -3.57 16.016 16.625 1 84 37 HIS B N 1
ATOM 1681 C CA . HIS B 1 37 ? -3.355 17.469 16.625 1 84 37 HIS B CA 1
ATOM 1682 C C . HIS B 1 37 ? -3.248 18 15.203 1 84 37 HIS B C 1
ATOM 1684 O O . HIS B 1 37 ? -2.689 17.344 14.328 1 84 37 HIS B O 1
ATOM 1690 N N . ALA B 1 38 ? -3.846 19.234 15.023 1 84.38 38 ALA B N 1
ATOM 1691 C CA . ALA B 1 38 ? -3.721 19.875 13.711 1 84.38 38 ALA B CA 1
ATOM 1692 C C . ALA B 1 38 ? -2.283 19.797 13.203 1 84.38 38 ALA B C 1
ATOM 1694 O O . ALA B 1 38 ? -1.367 20.328 13.852 1 84.38 38 ALA B O 1
ATOM 1695 N N . PRO B 1 39 ? -2.133 19.219 11.984 1 80.12 39 PRO B N 1
ATOM 1696 C CA . PRO B 1 39 ? -0.771 18.875 11.57 1 80.12 39 PRO B CA 1
ATOM 1697 C C . PRO B 1 39 ? 0.063 20.094 11.188 1 80.12 39 PRO B C 1
ATOM 1699 O O . PRO B 1 39 ? 1.295 20.047 11.219 1 80.12 39 PRO B O 1
ATOM 1702 N N . PHE B 1 40 ? -0.577 21.094 10.891 1 80 40 PHE B N 1
ATOM 1703 C CA . PHE B 1 40 ? 0.186 22.266 10.453 1 80 40 PHE B CA 1
ATOM 1704 C C . PHE B 1 40 ? 0.736 23.031 11.648 1 80 40 PHE B C 1
ATOM 1706 O O . PHE B 1 40 ? 1.46 24.016 11.484 1 80 40 PHE B O 1
ATOM 1713 N N . PHE B 1 41 ? 0.474 22.547 12.82 1 80.25 41 PHE B N 1
ATOM 1714 C CA . PHE B 1 41 ? 1.03 23.172 14.008 1 80.25 41 PHE B CA 1
ATOM 1715 C C . PHE B 1 41 ? 2.045 22.25 14.68 1 80.25 41 PHE B C 1
ATOM 1717 O O . PHE B 1 41 ? 2.289 22.359 15.883 1 80.25 41 PHE B O 1
ATOM 1724 N N . ILE B 1 42 ? 2.594 21.391 13.938 1 72.75 42 ILE B N 1
ATOM 1725 C CA . ILE B 1 42 ? 3.58 20.453 14.469 1 72.75 42 ILE B CA 1
ATOM 1726 C C . ILE B 1 42 ? 4.887 21.188 14.758 1 72.75 42 ILE B C 1
ATOM 1728 O O . ILE B 1 42 ? 5.512 20.969 15.797 1 72.75 42 ILE B O 1
ATOM 1732 N N . PHE B 1 43 ? 5.207 22.125 13.914 1 72.44 43 PHE B N 1
ATOM 1733 C CA . PHE B 1 43 ? 6.5 22.781 14.062 1 72.44 43 PHE B CA 1
ATOM 1734 C C . PHE B 1 43 ? 6.324 24.203 14.578 1 72.44 43 PHE B C 1
ATOM 1736 O O . PHE B 1 43 ? 7.293 24.844 14.992 1 72.44 43 PHE B O 1
ATOM 1743 N N . ASN B 1 44 ? 5.113 24.703 14.523 1 81.56 44 ASN B N 1
ATOM 1744 C CA . ASN B 1 44 ? 4.824 26.062 14.969 1 81.56 44 ASN B CA 1
ATOM 1745 C C . ASN B 1 44 ? 3.676 26.094 15.977 1 81.56 44 ASN B C 1
ATOM 1747 O O . ASN B 1 44 ? 2.68 25.391 15.797 1 81.56 44 ASN B O 1
ATOM 1751 N N . GLU B 1 45 ? 3.92 26.922 16.969 1 86.88 45 GLU B N 1
ATOM 1752 C CA . GLU B 1 45 ? 2.846 27.078 17.953 1 86.88 45 GLU B CA 1
ATOM 1753 C C . GLU B 1 45 ? 1.587 27.641 17.297 1 86.88 45 GLU B C 1
ATOM 1755 O O . GLU B 1 45 ? 1.661 28.562 16.484 1 86.88 45 GLU B O 1
ATOM 1760 N N . PRO B 1 46 ? 0.484 27.047 17.594 1 88 46 PRO B N 1
ATOM 1761 C CA . PRO B 1 46 ? -0.759 27.594 17.062 1 88 46 PRO B CA 1
ATOM 1762 C C . PRO B 1 46 ? -1.041 29.016 17.562 1 88 46 PRO B C 1
ATOM 1764 O O . PRO B 1 46 ? -0.615 29.375 18.672 1 88 46 PRO B O 1
ATOM 1767 N N . PRO B 1 47 ? -1.693 29.812 16.719 1 89.5 47 PRO B N 1
ATOM 1768 C CA . PRO B 1 47 ? -2.156 31.125 17.219 1 89.5 47 PRO B CA 1
ATOM 1769 C C . PRO B 1 47 ? -3.078 31 18.422 1 89.5 47 PRO B C 1
ATOM 1771 O O . PRO B 1 47 ? -3.771 29.984 18.578 1 89.5 47 PRO B O 1
ATOM 1774 N N . PRO B 1 48 ? -2.988 32.062 19.234 1 91.12 48 PRO B N 1
ATOM 1775 C CA . PRO B 1 48 ? -3.814 32.031 20.453 1 91.12 48 PRO B CA 1
ATOM 1776 C C . PRO B 1 48 ? -5.285 31.734 20.156 1 91.12 48 PRO B C 1
ATOM 1778 O O . PRO B 1 48 ? -5.938 31 20.891 1 91.12 48 PRO B O 1
ATOM 1781 N N . ALA B 1 49 ? -5.789 32.219 19.094 1 91.31 49 ALA B N 1
ATOM 1782 C CA . ALA B 1 49 ? -7.188 32.031 18.734 1 91.31 49 ALA B CA 1
ATOM 1783 C C . ALA B 1 49 ? -7.484 30.547 18.453 1 91.31 49 ALA B C 1
ATOM 1785 O O . ALA B 1 49 ? -8.547 30.047 18.812 1 91.31 49 ALA B O 1
ATOM 1786 N N . ALA B 1 50 ? -6.566 29.859 17.844 1 89.44 50 ALA B N 1
ATO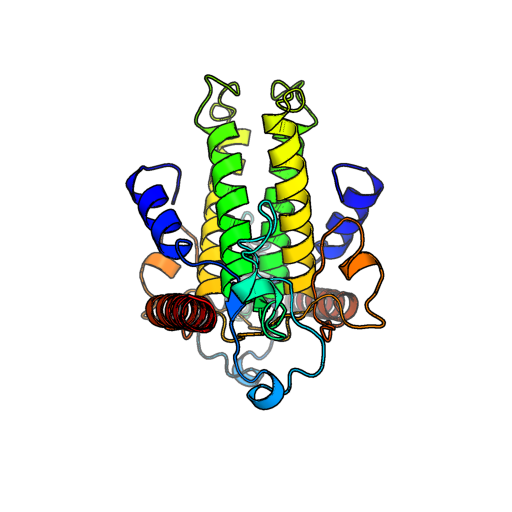M 1787 C CA . ALA B 1 50 ? -6.727 28.438 17.531 1 89.44 50 ALA B CA 1
ATOM 1788 C C . ALA B 1 50 ? -6.578 27.578 18.797 1 89.44 50 ALA B C 1
ATOM 1790 O O . ALA B 1 50 ? -7.324 26.625 19 1 89.44 50 ALA B O 1
ATOM 1791 N N . LYS B 1 51 ? -5.68 28.016 19.594 1 88.75 51 LYS B N 1
ATOM 1792 C CA . LYS B 1 51 ? -5.398 27.281 20.812 1 88.75 51 LYS B CA 1
ATOM 1793 C C . LYS B 1 51 ? -6.582 27.344 21.781 1 88.75 51 LYS B C 1
ATOM 1795 O O . LYS B 1 51 ? -6.797 26.422 22.562 1 88.75 51 LYS B O 1
ATOM 1800 N N . ALA B 1 52 ? -7.258 28.344 21.688 1 89.88 52 ALA B N 1
ATOM 1801 C CA . ALA B 1 52 ? -8.359 28.578 22.609 1 89.88 52 ALA B CA 1
ATOM 1802 C C . ALA B 1 52 ? -9.555 27.688 22.281 1 89.88 52 ALA B C 1
ATOM 1804 O O . ALA B 1 52 ? -10.461 27.531 23.094 1 89.88 52 ALA B O 1
ATOM 1805 N N . LEU B 1 53 ? -9.445 27.094 21.109 1 87.81 53 LEU B N 1
ATOM 1806 C CA . LEU B 1 53 ? -10.578 26.281 20.672 1 87.81 53 LEU B CA 1
ATOM 1807 C C . LEU B 1 53 ? -10.32 24.797 20.953 1 87.81 53 LEU B C 1
ATOM 1809 O O . LEU B 1 53 ? -9.172 24.344 20.938 1 87.81 53 LEU B O 1
ATOM 1813 N N . ASP B 1 54 ? -11.328 24.016 21.172 1 85.94 54 ASP B N 1
ATOM 1814 C CA . ASP B 1 54 ? -11.234 22.594 21.531 1 85.94 54 ASP B CA 1
ATOM 1815 C C . ASP B 1 54 ? -11.117 21.719 20.281 1 85.94 54 ASP B C 1
ATOM 1817 O O . ASP B 1 54 ? -10.82 20.531 20.375 1 85.94 54 ASP B O 1
ATOM 1821 N N . ASN B 1 55 ? -11.219 22.359 19.109 1 89 55 ASN B N 1
ATOM 1822 C CA . ASN B 1 55 ? -11.336 21.578 17.875 1 89 55 ASN B CA 1
ATOM 1823 C C . ASN B 1 55 ? -9.977 21.375 17.203 1 89 55 ASN B C 1
ATOM 1825 O O . ASN B 1 55 ? -9.898 20.812 16.109 1 89 55 ASN B O 1
ATOM 1829 N N . ILE B 1 56 ? -8.844 21.828 17.906 1 88.81 56 ILE B N 1
ATOM 1830 C CA . ILE B 1 56 ? -7.504 21.734 17.344 1 88.81 56 ILE B CA 1
ATOM 1831 C C . ILE B 1 56 ? -7.09 20.266 17.234 1 88.81 56 ILE B C 1
ATOM 1833 O O . ILE B 1 56 ? -6.18 19.922 16.469 1 88.81 56 ILE B O 1
ATOM 1837 N N . ASN B 1 57 ? -7.801 19.344 17.953 1 86.19 57 ASN B N 1
ATOM 1838 C CA . ASN B 1 57 ? -7.496 17.922 17.938 1 86.19 57 ASN B CA 1
ATOM 1839 C C . ASN B 1 57 ? -8.508 17.141 17.109 1 86.19 57 ASN B C 1
ATOM 1841 O O . ASN B 1 57 ? -8.5 15.898 17.109 1 86.19 57 ASN B O 1
ATOM 1845 N N . ASN B 1 58 ? -9.359 17.844 16.312 1 89.44 58 ASN B N 1
ATOM 1846 C CA . ASN B 1 58 ? -10.391 17.188 15.516 1 89.44 58 ASN B CA 1
ATOM 1847 C C . ASN B 1 58 ? -9.891 16.875 14.109 1 89.44 58 ASN B C 1
ATOM 1849 O O . ASN B 1 58 ? -10.633 17.031 13.133 1 89.44 58 ASN B O 1
ATOM 1853 N N . PHE B 1 59 ? -8.625 16.578 14.094 1 88.44 59 PHE B N 1
ATOM 1854 C CA . PHE B 1 59 ? -8.055 16.094 12.836 1 88.44 59 PHE B CA 1
ATOM 1855 C C . PHE B 1 59 ? -7.887 14.586 12.852 1 88.44 59 PHE B C 1
ATOM 1857 O O . PHE B 1 59 ? -7.617 14 13.898 1 88.44 59 PHE B O 1
ATOM 1864 N N . PHE B 1 60 ? -8.07 14.023 11.711 1 86.25 60 PHE B N 1
ATOM 1865 C CA . PHE B 1 60 ? -7.961 12.586 11.516 1 86.25 60 PHE B CA 1
ATOM 1866 C C . PHE B 1 60 ? -7.191 12.273 10.242 1 86.25 60 PHE B C 1
ATOM 1868 O O . PHE B 1 60 ? -7.191 13.062 9.297 1 86.25 60 PHE B O 1
ATOM 1875 N N . VAL B 1 61 ? -6.551 11.156 10.297 1 87.31 61 VAL B N 1
ATOM 1876 C CA . VAL B 1 61 ? -5.801 10.734 9.117 1 87.31 61 VAL B CA 1
ATOM 1877 C C . VAL B 1 61 ? -6.711 9.953 8.172 1 87.31 61 VAL B C 1
ATOM 1879 O O . VAL B 1 61 ? -7.461 9.078 8.617 1 87.31 61 VAL B O 1
ATOM 1882 N N . LEU B 1 62 ? -6.734 10.383 6.945 1 86.12 62 LEU B N 1
ATOM 1883 C CA . LEU B 1 62 ? -7.371 9.57 5.918 1 86.12 62 LEU B CA 1
ATOM 1884 C C . LEU B 1 62 ? -6.418 8.5 5.402 1 86.12 62 LEU B C 1
ATOM 1886 O O . LEU B 1 62 ? -5.418 8.812 4.75 1 86.12 62 LEU B O 1
ATOM 1890 N N . ASN B 1 63 ? -6.781 7.266 5.578 1 86.06 63 ASN B N 1
ATOM 1891 C CA . ASN B 1 63 ? -5.84 6.172 5.355 1 86.06 63 ASN B CA 1
ATOM 1892 C C . ASN B 1 63 ? -5.387 6.105 3.9 1 86.06 63 ASN B C 1
ATOM 1894 O O . ASN B 1 63 ? -4.207 5.898 3.621 1 86.06 63 ASN B O 1
ATOM 1898 N N . ASN B 1 64 ? -6.27 6.32 2.92 1 87.06 64 ASN B N 1
ATOM 1899 C CA . ASN B 1 64 ? -5.895 6.203 1.516 1 87.06 64 ASN B CA 1
ATOM 1900 C C . ASN B 1 64 ? -4.941 7.316 1.095 1 87.06 64 ASN B C 1
ATOM 1902 O O . ASN B 1 64 ? -3.986 7.074 0.351 1 87.06 64 ASN B O 1
ATOM 1906 N N . LEU B 1 65 ? -5.234 8.508 1.588 1 89.25 65 LEU B N 1
ATOM 1907 C CA . LEU B 1 65 ? -4.328 9.609 1.288 1 89.25 65 LEU B CA 1
ATOM 1908 C C . LEU B 1 65 ? -2.957 9.375 1.916 1 89.25 65 LEU B C 1
ATOM 1910 O O . LEU B 1 65 ? -1.92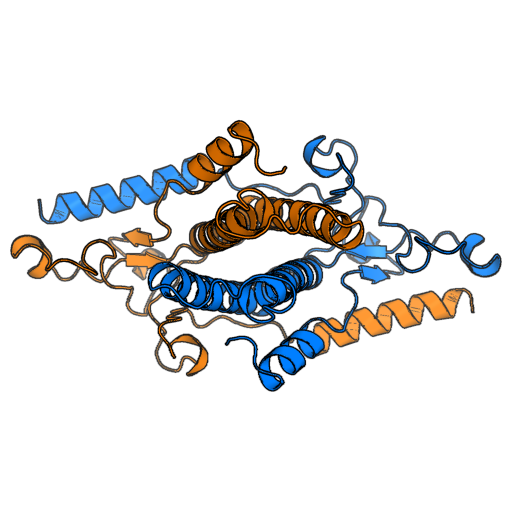9 9.641 1.289 1 89.25 65 LEU B O 1
ATOM 1914 N N . HIS B 1 66 ? -2.961 8.883 3.109 1 91.5 66 HIS B N 1
ATOM 1915 C CA . HIS B 1 66 ? -1.71 8.617 3.811 1 91.5 66 HIS B CA 1
ATOM 1916 C C . HIS B 1 66 ? -0.924 7.496 3.133 1 91.5 66 HIS B C 1
ATOM 1918 O O . HIS B 1 66 ? 0.286 7.621 2.928 1 91.5 66 HIS B O 1
ATOM 1924 N N . GLN B 1 67 ? -1.628 6.441 2.807 1 92.38 67 GLN B N 1
ATOM 1925 C CA . GLN B 1 67 ? -0.979 5.336 2.111 1 92.38 67 GLN B CA 1
ATOM 1926 C C . GLN B 1 67 ? -0.333 5.809 0.811 1 92.38 67 GLN B C 1
ATOM 1928 O O . GLN B 1 67 ? 0.812 5.457 0.518 1 92.38 67 GLN B O 1
ATOM 1933 N N . LEU B 1 68 ? -1.062 6.574 0.045 1 94.38 68 LEU B N 1
ATOM 1934 C CA . LEU B 1 68 ? -0.516 7.047 -1.223 1 94.38 68 LEU B CA 1
ATOM 1935 C C . LEU B 1 68 ? 0.659 7.992 -0.992 1 94.38 68 LEU B C 1
ATOM 1937 O O . LEU B 1 68 ? 1.629 7.98 -1.752 1 94.38 68 LEU B O 1
ATOM 1941 N N . HIS B 1 69 ? 0.566 8.836 0.003 1 94.5 69 HIS B N 1
ATOM 1942 C CA . HIS B 1 69 ? 1.696 9.664 0.406 1 94.5 69 HIS B CA 1
ATOM 1943 C C . HIS B 1 69 ? 2.936 8.812 0.667 1 94.5 69 HIS B C 1
ATOM 1945 O O . HIS B 1 69 ? 4.02 9.117 0.162 1 94.5 69 HIS B O 1
ATOM 1951 N N . CYS B 1 70 ? 2.754 7.773 1.437 1 96.25 70 CYS B N 1
ATOM 1952 C CA . CYS B 1 70 ? 3.875 6.898 1.76 1 96.25 70 CYS B CA 1
ATOM 1953 C C . CYS B 1 70 ? 4.488 6.309 0.496 1 96.25 70 CYS B C 1
ATOM 1955 O O . CYS B 1 70 ? 5.707 6.324 0.324 1 96.25 70 CYS B O 1
ATOM 1957 N N . VAL B 1 71 ? 3.672 5.766 -0.389 1 97.31 71 VAL B N 1
ATOM 1958 C CA . VAL B 1 71 ? 4.16 5.148 -1.616 1 97.31 71 VAL B CA 1
ATOM 1959 C C . VAL B 1 71 ? 4.926 6.176 -2.443 1 97.31 71 VAL B C 1
ATOM 1961 O O . VAL B 1 71 ? 6.008 5.883 -2.961 1 97.31 71 VAL B O 1
ATOM 1964 N N . ASN B 1 72 ? 4.418 7.324 -2.529 1 97.31 72 ASN B N 1
ATOM 1965 C CA . ASN B 1 72 ? 5.074 8.367 -3.307 1 97.31 72 ASN B CA 1
ATOM 1966 C C . ASN B 1 72 ? 6.418 8.758 -2.695 1 97.31 72 ASN B C 1
ATOM 1968 O O . ASN B 1 72 ? 7.395 8.977 -3.416 1 97.31 72 ASN B O 1
ATOM 1972 N N . MET B 1 73 ? 6.484 8.891 -1.387 1 96.75 73 MET B N 1
ATOM 1973 C CA . MET B 1 73 ? 7.73 9.273 -0.732 1 96.75 73 MET B CA 1
ATOM 1974 C C . MET B 1 73 ? 8.797 8.203 -0.92 1 96.75 73 MET B C 1
ATOM 1976 O O . MET B 1 73 ? 9.961 8.516 -1.162 1 96.75 73 MET B O 1
ATOM 1980 N N . ILE B 1 74 ? 8.375 6.996 -0.845 1 96.88 74 ILE B N 1
ATOM 1981 C CA . ILE B 1 74 ? 9.312 5.902 -1.077 1 96.88 74 ILE B CA 1
ATOM 1982 C C . ILE B 1 74 ? 9.797 5.938 -2.523 1 96.88 74 ILE B C 1
ATOM 1984 O O . ILE B 1 74 ? 11 5.836 -2.781 1 96.88 74 ILE B O 1
ATOM 1988 N N . ARG B 1 75 ? 8.844 6.09 -3.447 1 96.19 75 ARG B N 1
ATOM 1989 C CA . ARG B 1 75 ? 9.164 6.176 -4.867 1 96.19 75 ARG B CA 1
ATOM 1990 C C . ARG B 1 75 ? 10.148 7.309 -5.137 1 96.19 75 ARG B C 1
ATOM 1992 O O . ARG B 1 75 ? 11.133 7.121 -5.855 1 96.19 75 ARG B O 1
ATOM 1999 N N . LYS B 1 76 ? 9.883 8.461 -4.609 1 94.06 76 LYS B N 1
ATOM 2000 C CA . LYS B 1 76 ? 10.742 9.625 -4.82 1 94.06 76 LYS B CA 1
ATOM 2001 C C . LYS B 1 76 ? 12.164 9.359 -4.332 1 94.06 76 LYS B C 1
ATOM 2003 O O . LYS B 1 76 ? 13.125 9.641 -5.043 1 94.06 76 LYS B O 1
ATOM 2008 N N . ARG B 1 77 ? 12.258 8.844 -3.111 1 90.44 77 ARG B N 1
ATOM 2009 C CA . ARG B 1 77 ? 13.578 8.586 -2.564 1 90.44 77 ARG B CA 1
ATOM 2010 C C . ARG B 1 77 ? 14.305 7.504 -3.363 1 90.44 77 ARG B C 1
ATOM 2012 O O . ARG B 1 77 ? 15.5 7.617 -3.629 1 90.44 77 ARG B O 1
ATOM 2019 N N . TYR B 1 78 ? 13.609 6.473 -3.711 1 89.94 78 TYR B N 1
ATOM 2020 C CA . TYR B 1 78 ? 14.188 5.426 -4.547 1 89.94 78 TYR B CA 1
ATOM 2021 C C . TYR B 1 78 ? 14.719 6 -5.852 1 89.94 78 TYR B C 1
ATOM 2023 O O . TYR B 1 78 ? 15.844 5.691 -6.262 1 89.94 78 TYR B O 1
ATOM 2031 N N . ASN B 1 79 ? 13.914 6.82 -6.484 1 87.69 79 ASN B N 1
ATOM 2032 C CA . ASN B 1 79 ? 14.32 7.434 -7.746 1 87.69 79 ASN B CA 1
ATOM 2033 C C . ASN B 1 79 ? 15.578 8.281 -7.57 1 87.69 79 ASN B C 1
ATOM 2035 O O . ASN B 1 79 ? 16.453 8.297 -8.445 1 87.69 79 ASN B O 1
ATOM 2039 N N . MET B 1 80 ? 15.641 8.969 -6.473 1 85.44 80 MET B N 1
ATOM 2040 C CA . MET B 1 80 ? 16.828 9.773 -6.184 1 85.44 80 MET B CA 1
ATOM 2041 C C . MET B 1 80 ? 18.062 8.891 -6.078 1 85.44 80 MET B C 1
ATOM 2043 O O . MET B 1 80 ? 19.156 9.289 -6.504 1 85.44 80 MET B O 1
ATOM 2047 N N . LEU B 1 81 ? 17.891 7.738 -5.527 1 82.75 81 LEU B N 1
ATOM 2048 C CA . LEU B 1 81 ? 19.016 6.84 -5.285 1 82.75 81 LEU B CA 1
ATOM 2049 C C . LEU B 1 81 ? 19.422 6.117 -6.566 1 82.75 81 LEU B C 1
ATOM 2051 O O . LEU B 1 81 ? 20.594 5.812 -6.77 1 82.75 81 LEU B O 1
ATOM 2055 N N . VAL B 1 82 ? 18.484 5.98 -7.445 1 83 82 VAL B N 1
ATOM 2056 C CA . VAL B 1 82 ? 18.703 5.117 -8.602 1 83 82 VAL B CA 1
ATOM 2057 C C . VAL B 1 82 ? 19.031 5.965 -9.828 1 83 82 VAL B C 1
ATOM 2059 O O . VAL B 1 82 ? 19.875 5.594 -10.641 1 83 82 VAL B O 1
ATOM 2062 N N . TYR B 1 83 ? 18.375 7.059 -10.023 1 79.38 83 TYR B N 1
ATOM 2063 C CA . TYR B 1 83 ? 18.484 7.793 -11.281 1 79.38 83 TYR B CA 1
ATOM 2064 C C . TYR B 1 83 ? 19.328 9.047 -11.109 1 79.38 83 TYR B C 1
ATOM 2066 O O . TYR B 1 83 ? 19.766 9.641 -12.094 1 79.38 83 TYR B O 1
ATOM 2074 N N . LYS B 1 84 ? 19.484 9.609 -10.07 1 69.31 84 LYS B N 1
ATOM 2075 C CA . LYS B 1 84 ? 20.312 10.805 -9.875 1 69.31 84 LYS B CA 1
ATOM 2076 C C . LYS B 1 84 ? 21.578 10.484 -9.102 1 69.31 84 LYS B C 1
ATOM 2078 O O . LYS B 1 84 ? 21.719 10.867 -7.938 1 69.31 84 LYS B O 1
ATOM 2083 N N . PRO B 1 85 ? 22.484 9.672 -9.766 1 54.94 85 PRO B N 1
ATOM 2084 C CA . PRO B 1 85 ? 23.672 9.188 -9.07 1 54.94 85 PRO B CA 1
ATOM 2085 C C . PRO B 1 85 ? 24.578 10.32 -8.578 1 54.94 85 PRO B C 1
ATOM 2087 O O . PRO B 1 85 ? 25.547 10.078 -7.848 1 54.94 85 PRO B O 1
ATOM 2090 N N . GLU B 1 86 ? 24.594 11.422 -9.297 1 54.97 86 GLU B N 1
ATOM 2091 C CA . GLU B 1 86 ? 25.641 12.281 -8.75 1 54.97 86 GLU B CA 1
ATOM 2092 C C . GLU B 1 86 ? 25.703 12.164 -7.23 1 54.97 86 GLU B C 1
ATOM 2094 O O . GLU B 1 86 ? 26.781 12.336 -6.641 1 54.97 86 GLU B O 1
ATOM 2099 N N . SER B 1 87 ? 24.594 11.953 -6.699 1 50 87 SER B N 1
ATOM 2100 C CA . SER B 1 87 ? 24.656 11.828 -5.246 1 50 87 SER B CA 1
ATOM 2101 C C . SER B 1 87 ? 24.859 10.383 -4.82 1 50 87 SER B C 1
ATOM 2103 O O . SER B 1 87 ? 25.375 10.109 -3.734 1 50 87 SER B O 1
ATOM 2105 N N . THR B 1 88 ? 24.141 9.484 -5.648 1 48.5 88 THR B N 1
ATOM 2106 C CA . THR B 1 88 ? 24.281 8.062 -5.371 1 48.5 88 THR B CA 1
ATOM 2107 C C . THR B 1 88 ? 24.828 7.32 -6.586 1 48.5 88 THR B C 1
ATOM 2109 O O . THR B 1 88 ? 24.625 7.746 -7.727 1 48.5 88 THR B O 1
ATOM 2112 N N . ASN B 1 89 ? 26.078 6.992 -6.688 1 47.88 89 ASN B N 1
ATOM 2113 C CA . ASN B 1 89 ? 26.469 6.172 -7.836 1 47.88 89 ASN B CA 1
ATOM 2114 C C . ASN B 1 89 ? 25.266 5.414 -8.406 1 47.88 89 ASN B C 1
ATOM 2116 O O . ASN B 1 89 ? 24.625 4.633 -7.703 1 47.88 89 ASN B O 1
ATOM 2120 N N . PRO B 1 90 ? 24.844 6.043 -9.602 1 50.22 90 PRO B N 1
ATOM 2121 C CA . PRO B 1 90 ? 23.672 5.43 -10.219 1 50.22 90 PRO B CA 1
ATOM 2122 C C . PRO B 1 90 ? 23.734 3.906 -10.234 1 50.22 90 PRO B C 1
ATOM 2124 O O . PRO B 1 90 ? 24.781 3.334 -10.57 1 50.22 90 PRO B O 1
ATOM 2127 N N . LEU B 1 91 ? 23.188 3.199 -9.414 1 57.12 91 LEU B N 1
ATOM 2128 C CA . LEU B 1 91 ? 23.125 1.742 -9.453 1 57.12 91 LEU B CA 1
ATOM 2129 C C . LEU B 1 91 ? 22.609 1.258 -10.805 1 57.12 91 LEU B C 1
ATOM 2131 O O . LEU B 1 91 ? 22.391 0.059 -11 1 57.12 91 LEU B O 1
ATOM 2135 N N . ALA B 1 92 ? 22.234 2.172 -11.898 1 55 92 ALA B N 1
ATOM 2136 C CA . ALA B 1 92 ? 21.359 1.648 -12.953 1 55 92 ALA B CA 1
ATOM 2137 C C . ALA B 1 92 ? 22.125 0.739 -13.898 1 55 92 ALA B C 1
ATOM 2139 O O . ALA B 1 92 ? 21.531 -0.018 -14.672 1 55 92 ALA B O 1
ATOM 2140 N N . ASP B 1 93 ? 23.391 0.511 -13.531 1 63.03 93 ASP B N 1
ATOM 2141 C CA . ASP B 1 93 ? 23.938 0.069 -14.812 1 63.03 93 ASP B CA 1
ATOM 2142 C C . ASP B 1 93 ? 24.172 -1.44 -14.812 1 63.03 93 ASP B C 1
ATOM 2144 O O . ASP B 1 93 ? 24.953 -1.95 -15.609 1 63.03 93 ASP B O 1
ATOM 2148 N N . THR B 1 94 ? 23.625 -2.137 -13.922 1 75.5 94 THR B N 1
ATOM 2149 C CA . THR B 1 94 ? 23.812 -3.578 -14.031 1 75.5 94 THR B CA 1
ATOM 2150 C C . THR B 1 94 ? 22.5 -4.285 -14.32 1 75.5 94 THR B C 1
ATOM 2152 O O . THR B 1 94 ? 21.422 -3.732 -14.078 1 75.5 94 THR B O 1
ATOM 2155 N N . PRO B 1 95 ? 22.578 -5.457 -14.992 1 80 95 PRO B N 1
ATOM 2156 C CA . PRO B 1 95 ? 21.359 -6.227 -15.219 1 80 95 PRO B CA 1
ATOM 2157 C C . PRO B 1 95 ? 20.531 -6.422 -13.953 1 80 95 PRO B C 1
ATOM 2159 O O . PRO B 1 95 ? 19.297 -6.391 -14 1 80 95 PRO B O 1
ATOM 2162 N N . ILE B 1 96 ? 21.234 -6.602 -12.875 1 79.31 96 ILE B N 1
ATOM 2163 C CA . ILE B 1 96 ? 20.547 -6.781 -11.594 1 79.31 96 ILE B CA 1
ATOM 2164 C C . ILE B 1 96 ? 19.797 -5.504 -11.227 1 79.31 96 ILE B C 1
ATOM 2166 O O . ILE B 1 96 ? 18.641 -5.562 -10.781 1 79.31 96 ILE B O 1
ATOM 2170 N N . ASP B 1 97 ? 20.391 -4.406 -11.516 1 80.75 97 ASP B N 1
ATOM 2171 C CA . ASP B 1 97 ? 19.75 -3.129 -11.242 1 80.75 97 ASP B CA 1
ATOM 2172 C C . ASP B 1 97 ? 18.531 -2.92 -12.156 1 80.75 97 ASP B C 1
ATOM 2174 O O . ASP B 1 97 ? 17.5 -2.41 -11.719 1 80.75 97 ASP B O 1
ATOM 2178 N N . ALA B 1 98 ? 18.75 -3.355 -13.352 1 83.69 98 ALA B N 1
ATOM 2179 C CA . ALA B 1 98 ? 17.641 -3.223 -14.305 1 83.69 98 ALA B CA 1
ATOM 2180 C C . ALA B 1 98 ? 16.438 -4.055 -13.875 1 83.69 98 ALA B C 1
ATOM 2182 O O . ALA B 1 98 ? 15.297 -3.615 -14 1 83.69 98 ALA B O 1
ATOM 2183 N N . ASP B 1 99 ? 16.719 -5.215 -13.375 1 86.75 99 ASP B N 1
ATOM 2184 C CA . ASP B 1 99 ? 15.641 -6.086 -12.898 1 86.75 99 ASP B CA 1
ATOM 2185 C C . ASP B 1 99 ? 14.914 -5.461 -11.711 1 86.75 99 ASP B C 1
ATOM 2187 O O . ASP B 1 99 ? 13.68 -5.484 -11.648 1 86.75 99 ASP B O 1
ATOM 2191 N N . TRP B 1 100 ? 15.703 -4.891 -10.828 1 88.69 100 TRP B N 1
ATOM 2192 C CA . TRP B 1 100 ? 15.109 -4.23 -9.672 1 88.69 100 TRP B CA 1
ATOM 2193 C C . TRP B 1 100 ? 14.266 -3.035 -10.094 1 88.69 100 TRP B C 1
ATOM 2195 O O . TRP B 1 100 ? 13.164 -2.832 -9.586 1 88.69 100 TRP B O 1
ATOM 2205 N N . ILE B 1 101 ? 14.773 -2.305 -10.992 1 87.44 101 ILE B N 1
ATOM 2206 C CA . ILE B 1 101 ? 14.07 -1.107 -11.445 1 87.44 101 ILE B CA 1
ATOM 2207 C C . ILE B 1 101 ? 12.727 -1.497 -12.062 1 87.44 101 ILE B C 1
ATOM 2209 O O . ILE B 1 101 ? 11.688 -0.94 -11.695 1 87.44 101 ILE B O 1
ATOM 2213 N N . THR B 1 102 ? 12.719 -2.441 -12.922 1 87.12 102 THR B N 1
ATOM 2214 C CA . THR B 1 102 ? 11.492 -2.896 -13.555 1 87.12 102 THR B CA 1
ATOM 2215 C C . THR B 1 102 ? 10.508 -3.418 -12.516 1 87.12 102 THR B C 1
ATOM 2217 O O . THR B 1 102 ? 9.32 -3.066 -12.539 1 87.12 102 THR B O 1
ATOM 2220 N N . HIS B 1 103 ? 11.008 -4.234 -11.641 1 90.5 103 HIS B N 1
ATOM 2221 C CA . HIS B 1 103 ? 10.156 -4.824 -10.609 1 90.5 103 HIS B CA 1
ATOM 2222 C C . HIS B 1 103 ? 9.523 -3.75 -9.734 1 90.5 103 HIS B C 1
ATOM 2224 O O . HIS B 1 103 ? 8.305 -3.744 -9.531 1 90.5 103 HIS B O 1
ATOM 2230 N N . LEU B 1 104 ? 10.336 -2.809 -9.32 1 93.25 104 LEU B N 1
ATOM 2231 C CA . LEU B 1 104 ? 9.828 -1.821 -8.375 1 93.25 104 LEU B CA 1
ATOM 2232 C C . LEU B 1 104 ? 8.914 -0.82 -9.07 1 93.25 104 LEU B C 1
ATOM 2234 O O . LEU B 1 104 ? 7.957 -0.322 -8.469 1 93.25 104 LEU B O 1
ATOM 2238 N N . GLU B 1 105 ? 9.172 -0.547 -10.273 1 89.5 105 GLU B N 1
ATOM 2239 C CA . GLU B 1 105 ? 8.242 0.298 -11.016 1 89.5 105 GLU B CA 1
ATOM 2240 C C . GLU B 1 105 ? 6.859 -0.338 -11.094 1 89.5 105 GLU B C 1
ATOM 2242 O O . GLU B 1 105 ? 5.848 0.348 -10.945 1 89.5 105 GLU B O 1
ATOM 2247 N N . HIS B 1 106 ? 6.809 -1.646 -11.297 1 89.81 106 HIS B N 1
ATOM 2248 C CA . HIS B 1 106 ? 5.531 -2.355 -11.289 1 89.81 106 HIS B CA 1
ATOM 2249 C C . HIS B 1 106 ? 4.895 -2.332 -9.906 1 89.81 106 HIS B C 1
ATOM 2251 O O . HIS B 1 106 ? 3.674 -2.213 -9.781 1 89.81 106 HIS B O 1
ATOM 2257 N N . CYS B 1 107 ? 5.75 -2.473 -8.906 1 94.19 107 CYS B N 1
ATOM 2258 C CA . CYS B 1 107 ? 5.242 -2.43 -7.543 1 94.19 107 CYS B CA 1
ATOM 2259 C C . CYS B 1 107 ? 4.598 -1.081 -7.242 1 94.19 107 CYS B C 1
ATOM 2261 O O . CYS B 1 107 ? 3.502 -1.024 -6.684 1 94.19 107 CYS B O 1
ATOM 2263 N N . PHE B 1 108 ? 5.262 0.026 -7.582 1 94.56 108 PHE B N 1
ATOM 2264 C CA . PHE B 1 108 ? 4.734 1.359 -7.32 1 94.56 108 PHE B CA 1
ATOM 2265 C C . PHE B 1 108 ? 3.4 1.565 -8.031 1 94.56 108 PHE B C 1
ATOM 2267 O O . PHE B 1 108 ? 2.455 2.094 -7.441 1 94.56 108 PHE B O 1
ATOM 2274 N N . GLU B 1 109 ? 3.344 1.139 -9.211 1 91.19 109 GLU B N 1
ATOM 2275 C CA . GLU B 1 109 ? 2.111 1.305 -9.977 1 91.19 109 GLU B CA 1
ATOM 2276 C C . GLU B 1 109 ? 0.989 0.438 -9.414 1 91.19 109 GLU B C 1
ATOM 2278 O O . GLU B 1 109 ? -0.158 0.879 -9.32 1 91.19 109 GLU B O 1
ATOM 2283 N N . TYR B 1 110 ? 1.254 -0.751 -9.086 1 89.94 110 TYR B N 1
ATOM 2284 C CA . TYR B 1 110 ? 0.246 -1.634 -8.508 1 89.94 110 TYR B CA 1
ATOM 2285 C C . TYR B 1 110 ? -0.297 -1.062 -7.207 1 89.94 110 TYR B C 1
ATOM 2287 O O . TYR B 1 110 ? -1.51 -1.06 -6.98 1 89.94 110 TYR B O 1
ATOM 2295 N N . LEU B 1 111 ? 0.62 -0.596 -6.324 1 92.62 111 LEU B N 1
ATOM 2296 C CA . LEU B 1 111 ? 0.193 -0.016 -5.055 1 92.62 111 LEU B CA 1
ATOM 2297 C C . LEU B 1 111 ? -0.642 1.239 -5.285 1 92.62 111 LEU B C 1
ATOM 2299 O O . LEU B 1 111 ? -1.643 1.459 -4.598 1 92.62 111 LEU B O 1
ATOM 2303 N N . ARG B 1 112 ? -0.222 2.096 -6.242 1 91.56 112 ARG B N 1
ATOM 2304 C CA . ARG B 1 112 ? -1.001 3.283 -6.578 1 91.56 112 ARG B CA 1
ATOM 2305 C C . ARG B 1 112 ? -2.43 2.91 -6.961 1 91.56 112 ARG B C 1
ATOM 2307 O O . ARG B 1 112 ? -3.387 3.48 -6.434 1 91.56 112 ARG B O 1
ATOM 2314 N N . LEU B 1 113 ? -2.561 1.966 -7.848 1 87 113 LEU B N 1
ATOM 2315 C CA . LEU B 1 113 ? -3.871 1.545 -8.328 1 87 113 LEU B CA 1
ATOM 2316 C C . LEU B 1 113 ? -4.68 0.901 -7.207 1 87 113 LEU B C 1
ATOM 2318 O O . LEU B 1 113 ? -5.883 1.147 -7.082 1 87 113 LEU B O 1
ATOM 2322 N N . SER B 1 114 ? -4.02 0.088 -6.387 1 86.75 114 SER B N 1
ATOM 2323 C CA . SER B 1 114 ? -4.699 -0.568 -5.273 1 86.75 114 SER B CA 1
ATOM 2324 C C . SER B 1 114 ? -5.273 0.454 -4.297 1 86.75 114 SER B C 1
ATOM 2326 O O . SER B 1 114 ? -6.379 0.275 -3.779 1 86.75 114 SER B O 1
ATOM 2328 N N . ILE B 1 115 ? -4.535 1.512 -4.047 1 88.56 115 ILE B N 1
ATOM 2329 C CA . ILE B 1 115 ? -4.934 2.52 -3.072 1 88.56 115 ILE B CA 1
ATOM 2330 C C . ILE B 1 115 ? -6.031 3.402 -3.66 1 88.56 115 ILE B C 1
ATOM 2332 O O . ILE B 1 115 ? -7.039 3.672 -3.004 1 88.56 115 ILE B O 1
ATOM 2336 N N . THR B 1 116 ? -5.867 3.84 -4.875 1 85.94 116 THR B N 1
ATOM 2337 C CA . THR B 1 116 ? -6.812 4.773 -5.473 1 85.94 116 THR B CA 1
ATOM 2338 C C . THR B 1 116 ? -8.117 4.066 -5.844 1 85.94 116 THR B C 1
ATOM 2340 O O . THR B 1 116 ? -9.164 4.703 -5.949 1 85.94 116 THR B O 1
ATOM 2343 N N . CYS B 1 117 ? -8.008 2.803 -6.02 1 78.94 117 CYS B N 1
ATOM 2344 C CA . CYS B 1 117 ? -9.211 2.045 -6.359 1 78.94 117 CYS B CA 1
ATOM 2345 C C . CYS B 1 117 ? -9.688 1.215 -5.176 1 78.94 117 CYS B C 1
ATOM 2347 O O . CYS B 1 117 ? -10.547 0.35 -5.324 1 78.94 117 CYS B O 1
ATOM 2349 N N . GLY B 1 118 ? -9.062 1.378 -4.059 1 69.69 118 GLY B N 1
ATOM 2350 C CA . GLY B 1 118 ? -9.531 0.684 -2.871 1 69.69 118 GLY B CA 1
ATOM 2351 C C . GLY B 1 118 ? -10.844 1.225 -2.342 1 69.69 118 GLY B C 1
ATOM 2352 O O . GLY B 1 118 ? -11.164 2.4 -2.531 1 69.69 118 GLY B O 1
ATOM 2353 N N . ASP B 1 119 ? -11.641 0.349 -1.903 1 60 119 ASP B N 1
ATOM 2354 C CA . ASP B 1 119 ? -13.008 0.744 -1.555 1 60 119 ASP B CA 1
ATOM 2355 C C . ASP B 1 119 ? -13.141 0.99 -0.053 1 60 119 ASP B C 1
ATOM 2357 O O . ASP B 1 119 ? -14.242 1.189 0.454 1 60 119 ASP B O 1
ATOM 2361 N N . TYR B 1 120 ? -12.016 1.048 0.57 1 69.25 120 TYR B N 1
ATOM 2362 C CA . TYR B 1 120 ? -12.164 1.266 2.006 1 69.25 120 TYR B CA 1
ATOM 2363 C C . TYR B 1 120 ? -11.5 2.572 2.43 1 69.25 120 TYR B C 1
ATOM 2365 O O . TYR B 1 120 ? -10.367 2.859 2.035 1 69.25 120 TYR B O 1
ATOM 2373 N N . MET B 1 121 ? -12.352 3.527 2.986 1 73.75 121 MET B N 1
ATOM 2374 C CA . MET B 1 121 ? -11.867 4.777 3.562 1 73.75 121 MET B CA 1
ATOM 2375 C C . MET B 1 121 ? -12.039 4.781 5.078 1 73.75 121 MET B C 1
ATOM 2377 O O . MET B 1 121 ? -13.117 4.48 5.586 1 73.75 121 MET B O 1
ATOM 2381 N N . VAL B 1 122 ? -11.023 4.969 5.742 1 77.12 122 VAL B N 1
ATOM 2382 C CA . VAL B 1 122 ? -11.039 4.957 7.199 1 77.12 122 VAL B CA 1
ATOM 2383 C C . VAL B 1 122 ? -10.438 6.258 7.734 1 77.12 122 VAL B C 1
ATOM 2385 O O . VAL B 1 122 ? -9.414 6.723 7.23 1 77.12 122 VAL B O 1
ATOM 2388 N N . PHE B 1 123 ? -11.164 6.855 8.688 1 82.62 123 PHE B N 1
ATOM 2389 C CA . PHE B 1 123 ? -10.586 7.941 9.477 1 82.62 123 PHE B CA 1
ATOM 2390 C C . PHE B 1 123 ? -9.789 7.391 10.648 1 82.62 123 PHE B C 1
ATOM 2392 O O . PHE B 1 123 ? -10.344 6.695 11.508 1 82.62 123 PHE B O 1
ATOM 2399 N N . GLU B 1 124 ? -8.555 7.684 10.648 1 82.25 124 GLU B N 1
ATOM 2400 C CA . GLU B 1 124 ? -7.711 7.145 11.711 1 82.25 124 GLU B CA 1
ATOM 2401 C C . GLU B 1 124 ? -7.543 8.148 12.844 1 82.25 124 GLU B C 1
ATOM 2403 O O . GLU B 1 124 ? -7.254 9.328 12.602 1 82.25 124 GLU B O 1
ATOM 2408 N N . THR B 1 125 ? -7.77 7.594 13.992 1 82.31 125 THR B N 1
ATOM 2409 C CA . THR B 1 125 ? -7.641 8.391 15.203 1 82.31 125 THR B CA 1
ATOM 2410 C C . THR B 1 125 ? -6.207 8.359 15.719 1 82.31 125 THR B C 1
ATOM 2412 O O . THR B 1 125 ? -5.34 7.723 15.117 1 82.31 125 THR B O 1
ATOM 2415 N N . ASP B 1 126 ? -6.098 9.18 16.75 1 78.19 126 ASP B N 1
ATOM 2416 C CA . ASP B 1 126 ? -4.805 9.164 17.422 1 78.19 126 ASP B CA 1
ATOM 2417 C C . ASP B 1 126 ? -4.672 7.945 18.344 1 78.19 126 ASP B C 1
ATOM 2419 O O . ASP B 1 126 ? -5.297 7.887 19.406 1 78.19 126 ASP B O 1
ATOM 2423 N N . SER B 1 127 ? -3.859 6.949 18.016 1 67.19 127 SER B N 1
ATOM 2424 C CA . SER B 1 127 ? -3.572 5.727 18.766 1 67.19 127 SER B CA 1
ATOM 2425 C C . SER B 1 127 ? -4.605 5.496 19.859 1 67.19 127 SER B C 1
ATOM 2427 O O . SER B 1 127 ? -4.402 5.898 21 1 67.19 127 SER B O 1
ATOM 2429 N N . PRO B 1 128 ? -5.66 4.852 19.578 1 63.53 128 PRO B N 1
ATOM 2430 C CA . PRO B 1 128 ? -6.688 4.629 20.594 1 63.53 128 PRO B CA 1
ATOM 2431 C C . PRO B 1 128 ? -6.148 3.918 21.844 1 63.53 128 PRO B C 1
ATOM 2433 O O . PRO B 1 128 ? -5.133 3.227 21.766 1 63.53 128 PRO B O 1
ATOM 2436 N N . PRO B 1 129 ? -6.766 4.309 22.906 1 61.72 129 PRO B N 1
ATOM 2437 C CA . PRO B 1 129 ? -6.387 3.568 24.109 1 61.72 129 PRO B CA 1
ATOM 2438 C C . PRO B 1 129 ? -6.391 2.055 23.906 1 61.72 129 PRO B C 1
ATOM 2440 O O . PRO B 1 129 ? -7.301 1.521 23.266 1 61.72 129 PRO B O 1
ATOM 2443 N N . GLY B 1 130 ? -5.297 1.48 24.391 1 62.81 130 GLY B N 1
ATOM 2444 C CA . GLY B 1 130 ? -5.211 0.032 24.297 1 62.81 130 GLY B CA 1
ATOM 2445 C C . GLY B 1 130 ? -4.547 -0.441 23.016 1 62.81 130 GLY B C 1
ATOM 2446 O O . GLY B 1 130 ? -4.375 -1.644 22.812 1 62.81 130 GLY B O 1
ATOM 2447 N N . SER B 1 131 ? -4.246 0.561 22.234 1 66.88 131 SER B N 1
ATOM 2448 C CA . SER B 1 131 ? -3.531 0.178 21.016 1 66.88 131 SER B CA 1
ATOM 2449 C C . SER B 1 131 ? -2.186 -0.459 21.344 1 66.88 131 SER B C 1
ATOM 2451 O O . SER B 1 131 ? -1.527 -0.069 22.312 1 66.88 131 SER B O 1
ATOM 2453 N N . PRO B 1 132 ? -1.958 -1.523 20.594 1 66.38 132 PRO B N 1
ATOM 2454 C CA . PRO B 1 132 ? -0.623 -2.096 20.781 1 66.38 132 PRO B CA 1
ATOM 2455 C C . PRO B 1 132 ? 0.487 -1.053 20.656 1 66.38 132 PRO B C 1
ATOM 2457 O O . PRO B 1 132 ? 0.341 -0.066 19.938 1 66.38 132 PRO B O 1
ATOM 2460 N N . GLU B 1 133 ? 1.451 -1.304 21.5 1 69.81 133 GLU B N 1
ATOM 2461 C CA . GLU B 1 133 ? 2.586 -0.387 21.547 1 69.81 133 GLU B CA 1
ATOM 2462 C C . GLU B 1 133 ? 3.141 -0.131 20.141 1 69.81 133 GLU B C 1
ATOM 2464 O O . GLU B 1 133 ? 3.555 0.987 19.828 1 69.81 133 GLU B O 1
ATOM 2469 N N . GLU B 1 134 ? 3.023 -1.126 19.359 1 67.5 134 GLU B N 1
ATOM 2470 C CA . GLU B 1 134 ? 3.611 -1.045 18.016 1 67.5 134 GLU B CA 1
ATOM 2471 C C . GLU B 1 134 ? 2.898 -0.002 17.172 1 67.5 134 GLU B C 1
ATOM 2473 O O . GLU B 1 134 ? 3.447 0.468 16.172 1 67.5 134 GLU B O 1
ATOM 2478 N N . TYR B 1 135 ? 1.754 0.385 17.609 1 66.88 135 TYR B N 1
ATOM 2479 C CA . TYR B 1 135 ? 0.977 1.317 16.797 1 66.88 135 TYR B CA 1
ATOM 2480 C C . TYR B 1 135 ? 1.312 2.76 17.156 1 66.88 135 TYR B C 1
ATOM 2482 O O . TYR B 1 135 ? 0.967 3.686 16.422 1 66.88 135 TYR B O 1
ATOM 2490 N N . TRP B 1 136 ? 1.964 2.934 18.234 1 67.5 136 TRP B N 1
ATOM 2491 C CA . TRP B 1 136 ? 2.197 4.328 18.609 1 67.5 136 TRP B CA 1
ATOM 2492 C C . TRP B 1 136 ? 3.67 4.566 18.922 1 67.5 136 TRP B C 1
ATOM 2494 O O . TRP B 1 136 ? 4.117 5.715 18.984 1 67.5 136 TRP B O 1
ATOM 2504 N N . LYS B 1 137 ? 4.219 3.334 19.109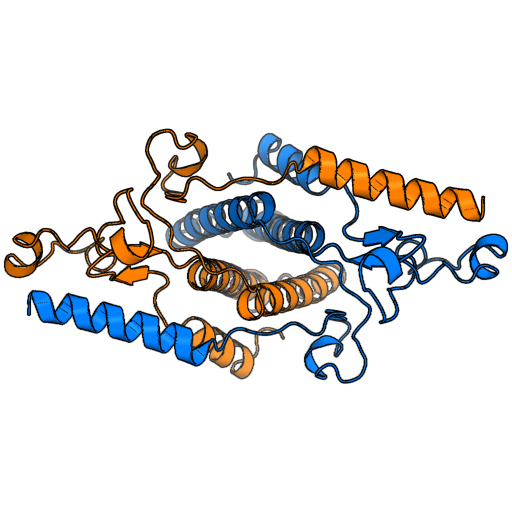 1 65.88 137 LYS B N 1
ATOM 2505 C CA . LYS B 1 137 ? 5.629 3.496 19.453 1 65.88 137 LYS B CA 1
ATOM 2506 C C . LYS B 1 137 ? 6.422 4.082 18.297 1 65.88 137 LYS B C 1
ATOM 2508 O O . LYS B 1 137 ? 6.109 3.82 17.125 1 65.88 137 LYS B O 1
ATOM 2513 N N . ASP B 1 138 ? 7.328 4.863 18.578 1 61.94 138 ASP B N 1
ATOM 2514 C CA . ASP B 1 138 ? 8.289 5.453 17.656 1 61.94 138 ASP B CA 1
ATOM 2515 C C . ASP B 1 138 ? 7.598 6.391 16.656 1 61.94 138 ASP B C 1
ATOM 2517 O O . ASP B 1 138 ? 8.008 6.496 15.508 1 61.94 138 ASP B O 1
ATOM 2521 N N . GLY B 1 139 ? 6.41 6.883 17.078 1 61.06 139 GLY B N 1
ATOM 2522 C CA . GLY B 1 139 ? 5.746 7.934 16.328 1 61.06 139 GLY B CA 1
ATOM 2523 C C . GLY B 1 139 ? 4.887 7.406 15.195 1 61.06 139 GLY B C 1
ATOM 2524 O O . GLY B 1 139 ? 4.547 8.148 14.266 1 61.06 139 GLY B O 1
ATOM 2525 N N . LEU B 1 140 ? 4.691 6.059 15.133 1 60.47 140 LEU B N 1
ATOM 2526 C CA . LEU B 1 140 ? 3.875 5.504 14.062 1 60.47 140 LEU B CA 1
ATOM 2527 C C . LEU B 1 140 ? 2.424 5.957 14.188 1 60.47 140 LEU B C 1
ATOM 2529 O O . LEU B 1 140 ? 1.753 6.195 13.18 1 60.47 140 LEU B O 1
ATOM 2533 N N . SER B 1 141 ? 2.027 6.363 15.391 1 56.66 141 SER B N 1
ATOM 2534 C CA . SER B 1 141 ? 0.694 6.848 15.734 1 56.66 141 SER B CA 1
ATOM 2535 C C . SER B 1 141 ? -0.348 6.348 14.742 1 56.66 141 SER B C 1
ATOM 2537 O O . SER B 1 141 ? -1.123 7.137 14.195 1 56.66 141 SER B O 1
ATOM 2539 N N . TRP B 1 142 ? -0.307 5.117 14.375 1 56.28 142 TRP B N 1
ATOM 2540 C CA . TRP B 1 142 ? -1.266 4.516 13.453 1 56.28 142 TRP B CA 1
ATOM 2541 C C . TRP B 1 142 ? -2.691 4.672 13.969 1 56.28 142 TRP B C 1
ATOM 2543 O O . TRP B 1 142 ? -3.646 4.672 13.195 1 56.28 142 TRP B O 1
ATOM 2553 N N . GLY B 1 143 ? -2.975 5.285 15.148 1 51.81 143 GLY B N 1
ATOM 2554 C CA . GLY B 1 143 ? -4.156 5.902 15.727 1 51.81 143 GLY B CA 1
ATOM 2555 C C . GLY B 1 143 ? -5.391 5.02 15.656 1 51.81 143 GLY B C 1
ATOM 2556 O O . GLY B 1 143 ? -6.516 5.504 15.781 1 51.81 143 GLY B O 1
ATOM 2557 N N . VAL B 1 144 ? -5.547 3.941 14.914 1 54.66 144 VAL B N 1
ATOM 2558 C CA . VAL B 1 144 ? -6.824 3.244 14.836 1 54.66 144 VAL B CA 1
ATOM 2559 C C . VAL B 1 144 ? -6.648 1.792 15.273 1 54.66 144 VAL B C 1
ATOM 2561 O O . VAL B 1 144 ? -5.582 1.204 15.078 1 54.66 144 VAL B O 1
ATOM 2564 N N . VAL B 1 145 ? -7.531 1.47 16.219 1 53.94 145 VAL B N 1
ATOM 2565 C CA . VAL B 1 145 ? -7.68 0.034 16.438 1 53.94 145 VAL B CA 1
ATOM 2566 C C . VAL B 1 145 ? -8.203 -0.633 15.164 1 53.94 145 VAL B C 1
ATOM 2568 O O . VAL B 1 145 ? -9.203 -0.198 14.594 1 53.94 145 VAL B O 1
ATOM 2571 N N . HIS B 1 146 ? -7.371 -1.204 14.477 1 59.84 146 HIS B N 1
ATOM 2572 C CA . HIS B 1 146 ? -7.801 -1.941 13.297 1 59.84 146 HIS B CA 1
ATOM 2573 C C . HIS B 1 146 ? -8.07 -3.404 13.625 1 59.84 146 HIS B C 1
ATOM 2575 O O . HIS B 1 146 ? -7.52 -3.939 14.586 1 59.84 146 HIS B O 1
ATOM 2581 N N . SER B 1 147 ? -9.25 -3.906 13.133 1 61.03 147 SER B N 1
ATOM 2582 C CA . SER B 1 147 ? -9.336 -5.359 13.047 1 61.03 147 SER B CA 1
ATOM 2583 C C . SER B 1 147 ? -8.414 -5.91 11.969 1 61.03 147 SER B C 1
ATOM 2585 O O . SER B 1 147 ? -8.367 -5.383 10.852 1 61.03 147 SER B O 1
ATOM 2587 N N . CYS B 1 148 ? -7.531 -6.746 12.539 1 69.38 148 CYS B N 1
ATOM 2588 C CA . CYS B 1 148 ? -6.539 -7.273 11.609 1 69.38 148 CYS B CA 1
ATOM 2589 C C . CYS B 1 148 ? -6.945 -8.656 11.102 1 69.38 148 CYS B C 1
ATOM 2591 O O . CYS B 1 148 ? -7.57 -9.43 11.828 1 69.38 148 CYS B O 1
ATOM 2593 N N . MET B 1 149 ? -6.695 -8.891 9.906 1 68.12 149 MET B N 1
ATOM 2594 C CA . MET B 1 149 ? -6.848 -10.227 9.336 1 68.12 149 MET B CA 1
ATOM 2595 C C . MET B 1 149 ? -5.918 -11.219 10.016 1 68.12 149 MET B C 1
ATOM 2597 O O . MET B 1 149 ? -4.828 -10.859 10.461 1 68.12 149 MET B O 1
ATOM 2601 N N . ASP B 1 150 ? -6.504 -12.445 10.211 1 75.75 150 ASP B N 1
ATOM 2602 C CA . ASP B 1 150 ? -5.598 -13.531 10.594 1 75.75 150 ASP B CA 1
ATOM 2603 C C . ASP B 1 150 ? -4.637 -13.867 9.453 1 75.75 150 ASP B C 1
ATOM 2605 O O . ASP B 1 150 ? -4.93 -14.719 8.617 1 75.75 150 ASP B O 1
ATOM 2609 N N . TRP B 1 151 ? -3.502 -13.195 9.477 1 85.25 151 TRP B N 1
ATOM 2610 C CA . TRP B 1 151 ? -2.566 -13.25 8.359 1 85.25 151 TRP B CA 1
ATOM 2611 C C . TRP B 1 151 ? -1.982 -14.648 8.195 1 85.25 151 TRP B C 1
ATOM 2613 O O . TRP B 1 151 ? -1.816 -15.133 7.078 1 85.25 151 TRP B O 1
ATOM 2623 N N . ASP B 1 152 ? -1.573 -15.258 9.305 1 83.5 152 ASP B N 1
ATOM 2624 C CA . ASP B 1 152 ? -1.061 -16.625 9.25 1 83.5 152 ASP B CA 1
ATOM 2625 C C . ASP B 1 152 ? -2.066 -17.562 8.594 1 83.5 152 ASP B C 1
ATOM 2627 O O . ASP B 1 152 ? -1.694 -18.391 7.758 1 83.5 152 ASP B O 1
ATOM 2631 N N . ARG B 1 153 ? -3.307 -17.438 8.992 1 84.12 153 ARG B N 1
ATOM 2632 C CA . ARG B 1 153 ? -4.344 -18.281 8.406 1 84.12 153 ARG B CA 1
ATOM 2633 C C . ARG B 1 153 ? -4.516 -18 6.918 1 84.12 153 ARG B C 1
ATOM 2635 O O . ARG B 1 153 ? -4.758 -18.906 6.129 1 84.12 153 ARG B O 1
ATOM 2642 N N . LEU B 1 154 ? -4.391 -16.781 6.559 1 85.25 154 LEU B N 1
ATOM 2643 C CA . LEU B 1 154 ? -4.473 -16.422 5.152 1 85.25 154 LEU B CA 1
ATOM 2644 C C . LEU B 1 154 ? -3.363 -17.094 4.348 1 85.25 154 LEU B C 1
ATOM 2646 O O . LEU B 1 154 ? -3.621 -17.672 3.289 1 85.25 154 LEU B O 1
ATOM 2650 N N . MET B 1 155 ? -2.154 -16.938 4.828 1 85.38 155 MET B N 1
ATOM 2651 C CA . MET B 1 155 ? -1.033 -17.562 4.121 1 85.38 155 MET B CA 1
ATOM 2652 C C . MET B 1 155 ? -1.2 -19.078 4.051 1 85.38 155 MET B C 1
ATOM 2654 O O . MET B 1 155 ? -0.926 -19.688 3.016 1 85.38 155 MET B O 1
ATOM 2658 N N . GLU B 1 156 ? -1.662 -19.641 5.164 1 84.94 156 GLU B N 1
ATOM 2659 C CA . GLU B 1 156 ? -1.923 -21.078 5.18 1 84.94 156 GLU B CA 1
ATOM 2660 C C . GLU B 1 156 ? -2.961 -21.469 4.129 1 84.94 156 GLU B C 1
ATOM 2662 O O . GLU B 1 156 ? -2.795 -22.453 3.414 1 84.94 156 GLU B O 1
ATOM 2667 N N . PHE B 1 157 ? -4.066 -20.719 4.09 1 83.75 157 PHE B N 1
ATOM 2668 C CA . PHE B 1 157 ? -5.102 -20.953 3.09 1 83.75 157 PHE B CA 1
ATOM 2669 C C . PHE B 1 157 ? -4.523 -20.875 1.683 1 83.75 157 PHE B C 1
ATOM 2671 O O . PHE B 1 157 ? -4.797 -21.75 0.847 1 83.75 157 PHE B O 1
ATOM 2678 N N . GLN B 1 158 ? -3.74 -19.891 1.433 1 84.75 158 GLN B N 1
ATOM 2679 C CA . GLN B 1 158 ? -3.09 -19.734 0.137 1 84.75 158 GLN B CA 1
ATOM 2680 C C . GLN B 1 158 ? -2.23 -20.953 -0.199 1 84.75 158 GLN B C 1
ATOM 2682 O O . GLN B 1 158 ? -2.318 -21.5 -1.303 1 84.75 158 GLN B O 1
ATOM 2687 N N . GLU B 1 159 ? -1.427 -21.391 0.687 1 86.25 159 GLU B N 1
ATOM 2688 C CA . GLU B 1 159 ? -0.532 -22.531 0.476 1 86.25 159 GLU B CA 1
ATOM 2689 C C . GLU B 1 159 ? -1.318 -23.828 0.267 1 86.25 159 GLU B C 1
ATOM 2691 O O . GLU B 1 159 ? -0.953 -24.656 -0.573 1 86.25 159 GLU B O 1
ATOM 2696 N N . GLU B 1 160 ? -2.324 -23.984 1.039 1 85.19 160 GLU B N 1
ATOM 2697 C CA . GLU B 1 160 ? -3.182 -25.156 0.9 1 85.19 160 GLU B CA 1
ATOM 2698 C C . GLU B 1 160 ? -3.812 -25.219 -0.488 1 85.19 160 GLU B C 1
ATOM 2700 O O . GLU B 1 160 ? -3.914 -26.297 -1.083 1 85.19 160 GLU B O 1
ATOM 2705 N N . GLN B 1 161 ? -4.207 -24.156 -0.953 1 84.88 161 GLN B N 1
ATOM 2706 C CA . GLN B 1 161 ? -4.844 -24.109 -2.266 1 84.88 161 GLN B CA 1
ATOM 2707 C C . GLN B 1 161 ? -3.842 -24.422 -3.373 1 84.88 161 GLN B C 1
ATOM 2709 O O . GLN B 1 161 ? -4.184 -25.078 -4.363 1 84.88 161 GLN B O 1
ATOM 2714 N N . VAL B 1 162 ? -2.686 -23.953 -3.211 1 84.19 162 VAL B N 1
ATOM 2715 C CA . VAL B 1 162 ? -1.65 -24.25 -4.195 1 84.19 162 VAL B CA 1
ATOM 2716 C C . VAL B 1 162 ? -1.312 -25.734 -4.156 1 84.19 162 VAL B C 1
ATOM 2718 O O . VAL B 1 162 ? -1.124 -26.359 -5.203 1 84.19 162 VAL B O 1
ATOM 2721 N N . ALA B 1 163 ? -1.229 -26.234 -2.926 1 86.5 163 ALA B N 1
ATOM 2722 C CA . ALA B 1 163 ? -1.013 -27.672 -2.785 1 86.5 163 ALA B CA 1
ATOM 2723 C C . ALA B 1 163 ? -2.137 -28.469 -3.449 1 86.5 163 ALA B C 1
ATOM 2725 O O . ALA B 1 163 ? -1.893 -29.5 -4.066 1 86.5 163 ALA B O 1
ATOM 2726 N N . LEU B 1 164 ? -3.338 -28.031 -3.266 1 84.75 164 LEU B N 1
ATOM 2727 C CA . LEU B 1 164 ? -4.484 -28.656 -3.92 1 84.75 164 LEU B CA 1
ATOM 2728 C C . LEU B 1 164 ? -4.301 -28.672 -5.434 1 84.75 164 LEU B C 1
ATOM 2730 O O . LEU B 1 164 ? -4.523 -29.703 -6.074 1 84.75 164 LEU B O 1
ATOM 2734 N N . TYR B 1 165 ? -3.912 -27.594 -6.051 1 86.81 165 TYR B N 1
ATOM 2735 C CA . TYR B 1 165 ? -3.658 -27.547 -7.484 1 86.81 165 TYR B CA 1
ATOM 2736 C C . TYR B 1 165 ? -2.633 -28.594 -7.895 1 86.81 165 TYR B C 1
ATOM 2738 O O . TYR B 1 165 ? -2.848 -29.344 -8.852 1 86.81 165 TYR B O 1
ATOM 2746 N N . ASN B 1 166 ? -1.531 -28.578 -7.176 1 87.44 166 ASN B N 1
ATOM 2747 C CA . ASN B 1 166 ? -0.446 -29.484 -7.52 1 87.44 166 ASN B CA 1
ATOM 2748 C C . ASN B 1 166 ? -0.891 -30.953 -7.441 1 87.44 166 ASN B C 1
ATOM 2750 O O . ASN B 1 166 ? -0.372 -31.797 -8.164 1 87.44 166 ASN B O 1
ATOM 2754 N N . SER B 1 167 ? -1.862 -31.203 -6.633 1 89.56 167 SER B N 1
ATOM 2755 C CA . SER B 1 167 ? -2.377 -32.562 -6.496 1 89.56 167 SER B CA 1
ATOM 2756 C C . SER B 1 167 ? -3.221 -32.969 -7.703 1 89.56 167 SER B C 1
ATOM 2758 O O . SER B 1 167 ? -3.496 -34.156 -7.914 1 89.56 167 SER B O 1
ATOM 2760 N N . THR B 1 168 ? -3.662 -32.031 -8.461 1 87.31 168 THR B N 1
ATOM 2761 C CA . THR B 1 168 ? -4.555 -32.312 -9.578 1 87.31 168 THR B CA 1
ATOM 2762 C C . THR B 1 168 ? -3.779 -32.906 -10.758 1 87.31 168 THR B C 1
ATOM 2764 O O . THR B 1 168 ? -4.367 -33.5 -11.664 1 87.31 168 THR B O 1
ATOM 2767 N N . TRP B 1 169 ? -2.527 -32.656 -10.844 1 83.69 169 TRP B N 1
ATOM 2768 C CA . TRP B 1 169 ? -1.781 -33.094 -12.008 1 83.69 169 TRP B CA 1
ATOM 2769 C C . TRP B 1 169 ? -0.608 -34 -11.602 1 83.69 169 TRP B C 1
ATOM 2771 O O . TRP B 1 169 ? 0.092 -34.531 -12.453 1 83.69 169 TRP B O 1
ATOM 2781 N N . SER B 1 170 ? -0.332 -34.031 -10.344 1 77.62 170 SER B N 1
ATOM 2782 C CA . SER B 1 170 ? 0.725 -34.938 -9.883 1 77.62 170 SER B CA 1
ATOM 2783 C C . SER B 1 170 ? 0.218 -36.344 -9.75 1 77.62 170 SER B C 1
ATOM 2785 O O . SER B 1 170 ? -0.974 -36.594 -9.531 1 77.62 170 SER B O 1
#

Organism: Botryosphaeria parva (strain UCR-NP2) (NCBI:txid1287680)

Radius of gyration: 21.73 Å; Cα contacts (8 Å, |Δi|>4): 469; chains: 2; bounding box: 51×68×46 Å

pLDDT: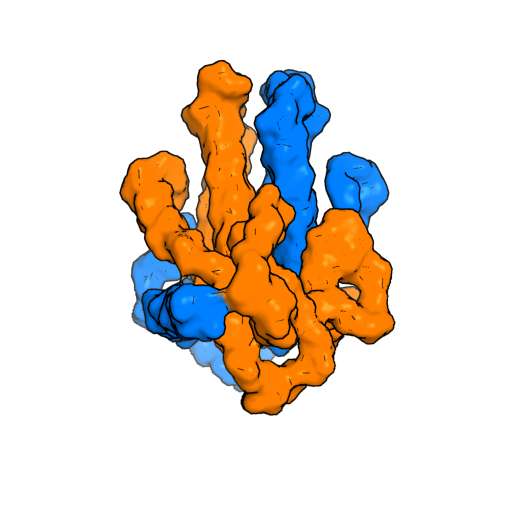 mean 81.27, std 11.81, range [47.88, 97.31]

InterPro domains:
  IPR021765 Mycotoxin biosynthesis protein UstYa-like [PF11807] (3-161)
  IPR021765 Mycotoxin biosynthesis protein UstYa-like [PTHR33365] (3-162)

Foldseek 3Di:
DADDPVVLVVLCVLQVDDQKDADPDCVVVVDPAWAQAQPVCPPPPDPPVLVVDPRRRRMWGKPLSVQSVVLSVVVVVVNCQQPVCVPHPNPCPDPVNVVVRVVVVVVSVVSNCCSVVPDDIDTAGQQDPPHPCVCCPPNVRSRDDDDDDPVVVVVVVVVVVVVVVVVVVD/DADDPVVLVVLCVLQVDDQKDADPDCVVVVDPAWAQAQVVCPPPPDPPVLVVDPRRRRMWGKPLSVQSVVLSVVVVVVNCQAPVCVVHVNPCPDPVNVVVRVVVVVVSVVSNCCSVVPPDIDTAGQQDPPHPCVCCPPNVSSRDDDDDDPVVVVVVVVVVVVVVVVVVVD

Secondary structure (DSSP, 8-state):
--S-HHHHHHHHHHT-S-SEEE-S-GGGGT--S--BPPGGGSSSPPPHHHHTSGGGG-EEEEHHHHHHHHHHHHHHHHHHHHH-TTTS--GGGSHHHHHHHHHHHHHHHHHHHHHHT-----EE-S--TT--GGGTGGG----S-PPPP-HHHHHHHHHHHHHHHHHHH-/--S-HHHHHHHHHHT-S-SEEE-S-GGGGT--S--B--GGGSSSPPPHHHHTSGGGG-EEEEHHHHHHHHHHHHHHHHHHHHH-TTTS--GGGSHHHHHHHHHHHHHHHHHHHHHHT-----EE-S--TT--GGGTGGG----S-PPPP-HHHHHHHHHHHHHHHHHHH-

Sequence (340 aa):
MGPSHEVNKNWAKLTEASDSIYLPDPSRYDLRDPGIHAPFFIFNEPPPAAKALDNINNFFVLNNLHQLHCVNMIRKRYNMLVYKPESTNPLADTPIDADWITHLEHCFEYLRLSITCGDYMVFETDSPPGSPEEYWKDGLSWGVVHSCMDWDRLMEFQEEQVALYNSTWSMGPSHEVNKNWAKLTEASDSIYLPDPSRYDLRDPGIHAPFFIFNEPPPAAKALDNINNFFVLNNLHQLHCVNMIRKRYNMLVYKPESTNPLADTPIDADWITHLEHCFEYLRLSITCGDYMVFETDSPPGSPEEYWKDGLSWGVVHSCMDWDRLMEFQEEQVALYNSTWS